Protein AF-A0A848MV36-F1 (afdb_monomer_lite)

Sequence (312 aa):
MKRLLITIFGILILTLLVGILYNYLMNQVYKKDQTNFEMQIEKIIKKEFFNHDMAQIGKSKSGDNKYNKYNMYYSTSEKEHIIKQLEAQTKEASKQMKDSRSMVLSYVNEQKVNDKIIKRQLVTKKYVWDEKTKCLNYFGEVKAIAEILLSKNRNNSRLKDIVNDEGDFLAIKRIIQEQVLDRHASLKSILDDEKINQVLMDDFLTNSSKITIFPHSVEIMFDKEIVGMKKINVSFEKIFPFINPEIAYDRDVSKKEIDKKRKYVALTFDDGPNDTSTIKLLEKLKAEKVKATFFVLGQMVDKNPEVAEQII

Secondary structure (DSSP, 8-state):
-HHHHHHHHHHHHHHHHHHHHHHHHHHHHHHHHHHHHHHHHHHHHHHHTTTS-GGGEEEE-----SSEEEEEEEETT--HHHHHHHHHHHHHHHHHTTTSSEEEEEEEEEEE-SSSEEEEEEEEEEEEEETTTTEEEEEEEEEEEEEEEEGGGTTS-BGGGT-SSHHHHHHHHHHHHHHHHHHHHHTSSPPPHHHHHHHHHS----TT-BEEE-SSEEEEEEEEEETTEEEEEEEHHHHGGGS-HHHHTT---------TTS-----EEES---TTHHHHHHHHHHHTT---EEE--HHHHHH-HHHHHTT-

Organism: Enterococcus mundtii (NCBI:txid53346)

Radius of gyration: 32.87 Å; chains: 1; bounding box: 100×50×88 Å

pLDDT: mean 85.02, std 11.88, range [44.62, 97.56]

Foldseek 3Di:
DVVVVVVVVVVVVVVVVVVVVVVVVVVVVVVVLVVLLVVQVVVVVCVVCVPPDPVQWDWDFDDDDPQEGEIETEGPPDDPVVVVVLVVVQVVLRVVCVVFNWYKYWYWDWDDPDQFKIFTKIKIWIWGQDPVVSHTHTDDMDIDGFFIATNVQRPFDFLLSWFDDVVLVVQVLVVVLVVVVVVVVVVDDPDDVVLNCQSVPDPQDDRRWGWTGGLFWIKTATPDDGPNDRIDTGGCVSSVVRTDVVSVVPHPPPPVDDPPVDDDDAAEEEADDDPPPLVVVLVVCVVVVHQHHYHYDPVRCVVCVVSVVSND

InterPro domains:
  IPR002509 NodB homology domain [PF01522] (259-311)
  IPR002509 NodB homology domain [PS51677] (263-312)
  IPR011330 Glycoside hydrolase/deacetylase, beta/alpha-barrel [SSF88713] (236-311)
  IPR050248 Polysaccharide deacetylase, ArnD subfamily [PTHR10587] (191-311)

Structure (mmCIF, N/CA/C/O backbone):
data_AF-A0A848MV36-F1
#
_entry.id   AF-A0A848MV36-F1
#
loop_
_atom_site.group_PDB
_atom_site.id
_atom_site.type_symbol
_atom_site.label_atom_id
_atom_site.label_alt_id
_atom_site.label_comp_id
_atom_site.label_asym_id
_atom_site.label_entity_id
_atom_site.label_seq_id
_atom_site.pdbx_PDB_ins_code
_atom_site.Cartn_x
_atom_site.Cartn_y
_atom_site.Cartn_z
_atom_site.occupancy
_atom_site.B_iso_or_equiv
_atom_site.auth_seq_id
_atom_site.auth_comp_id
_atom_site.auth_asym_id
_atom_site.auth_atom_id
_atom_site.pdbx_PDB_model_num
ATOM 1 N N . MET A 1 1 ? 56.468 -32.012 -52.501 1.00 65.12 1 MET A N 1
ATOM 2 C CA . MET A 1 1 ? 56.258 -31.788 -51.049 1.00 65.12 1 MET A CA 1
ATOM 3 C C . MET A 1 1 ? 56.400 -30.321 -50.626 1.00 65.12 1 MET A C 1
ATOM 5 O O . MET A 1 1 ? 55.420 -29.780 -50.141 1.00 65.12 1 MET A O 1
ATOM 9 N N . LYS A 1 2 ? 57.529 -29.627 -50.867 1.00 67.38 2 LYS A N 1
ATOM 10 C CA . LYS A 1 2 ? 57.721 -28.218 -50.435 1.00 67.38 2 LYS A CA 1
ATOM 11 C C . LYS A 1 2 ? 56.668 -27.216 -50.948 1.00 67.38 2 LYS A C 1
ATOM 13 O O . LYS A 1 2 ? 56.183 -26.409 -50.170 1.00 67.38 2 LYS A O 1
ATOM 18 N N . ARG A 1 3 ? 56.273 -27.288 -52.228 1.00 69.19 3 ARG A N 1
ATOM 19 C CA . ARG A 1 3 ? 55.250 -26.387 -52.803 1.00 69.19 3 ARG A CA 1
ATOM 20 C C . ARG A 1 3 ? 53.870 -26.567 -52.159 1.00 69.19 3 ARG A C 1
ATOM 22 O O . ARG A 1 3 ? 53.249 -25.580 -51.805 1.00 69.19 3 ARG A O 1
ATOM 29 N N . LEU A 1 4 ? 53.453 -27.815 -51.929 1.00 72.12 4 LEU A N 1
ATOM 30 C CA . LEU A 1 4 ? 52.191 -28.136 -51.254 1.00 72.12 4 LEU A CA 1
ATOM 31 C C . LEU A 1 4 ? 52.168 -27.603 -49.811 1.00 72.12 4 LEU A C 1
ATOM 33 O O . LEU A 1 4 ? 51.171 -27.034 -49.384 1.00 72.12 4 LEU A O 1
ATOM 37 N N . LEU A 1 5 ? 53.288 -27.724 -49.088 1.00 68.31 5 LEU A N 1
ATOM 38 C CA . LEU A 1 5 ? 53.424 -27.216 -47.721 1.00 68.31 5 LEU A CA 1
ATOM 39 C C . LEU A 1 5 ? 53.306 -25.682 -47.661 1.00 68.31 5 LEU A C 1
ATOM 41 O O . LEU A 1 5 ? 52.629 -25.155 -46.786 1.00 68.31 5 LEU A O 1
ATOM 45 N N . ILE A 1 6 ? 53.915 -24.972 -48.618 1.00 78.19 6 ILE A N 1
ATOM 46 C CA . ILE A 1 6 ? 53.828 -23.506 -48.731 1.00 78.19 6 ILE A CA 1
ATOM 47 C C . ILE A 1 6 ? 52.392 -23.070 -49.048 1.00 78.19 6 ILE A C 1
ATOM 49 O O . ILE A 1 6 ? 51.904 -22.111 -48.456 1.00 78.19 6 ILE A O 1
ATOM 53 N N . THR A 1 7 ? 51.689 -23.784 -49.932 1.00 78.81 7 THR A N 1
ATOM 54 C CA . THR A 1 7 ? 50.284 -23.491 -50.252 1.00 78.81 7 THR A CA 1
ATOM 55 C C . THR A 1 7 ? 49.370 -23.712 -49.047 1.00 78.81 7 THR A C 1
ATOM 57 O O . THR A 1 7 ? 48.546 -22.853 -48.746 1.00 78.81 7 THR A O 1
ATOM 60 N N . ILE A 1 8 ? 49.548 -24.816 -48.313 1.00 76.50 8 ILE A N 1
ATOM 61 C CA . ILE A 1 8 ? 48.782 -25.101 -47.088 1.00 76.50 8 ILE A CA 1
ATOM 62 C C . ILE A 1 8 ? 49.054 -24.033 -46.024 1.00 76.50 8 ILE A C 1
ATOM 64 O O . ILE A 1 8 ? 48.116 -23.525 -45.415 1.00 76.50 8 ILE A O 1
ATOM 68 N N . PHE A 1 9 ? 50.316 -23.643 -45.835 1.00 77.12 9 PHE A N 1
ATOM 69 C CA . PHE A 1 9 ? 50.696 -22.605 -44.876 1.00 77.12 9 PHE A CA 1
ATOM 70 C C . PHE A 1 9 ? 50.135 -21.226 -45.259 1.00 77.12 9 PHE A C 1
ATOM 72 O O . PHE A 1 9 ? 49.642 -20.499 -44.399 1.00 77.12 9 PHE A O 1
ATOM 79 N N . GLY A 1 10 ? 50.122 -20.895 -46.554 1.00 76.31 10 GLY A N 1
ATOM 80 C CA . GLY A 1 10 ? 49.494 -19.680 -47.078 1.00 76.31 10 GLY A CA 1
ATOM 81 C C . GLY A 1 10 ? 47.980 -19.641 -46.850 1.00 76.31 10 GLY A C 1
ATOM 82 O O . GLY A 1 10 ? 47.455 -18.611 -46.430 1.00 76.31 10 GLY A O 1
ATOM 83 N N . ILE A 1 11 ? 47.282 -20.766 -47.045 1.00 80.94 11 ILE A N 1
ATOM 84 C CA . ILE A 1 11 ? 45.848 -20.888 -46.728 1.00 80.94 11 ILE A CA 1
ATOM 85 C C . ILE A 1 11 ? 45.615 -20.715 -45.221 1.00 80.94 11 ILE A C 1
ATOM 87 O O . ILE A 1 11 ? 44.714 -19.980 -44.823 1.00 80.94 11 ILE A O 1
ATOM 91 N N . LEU A 1 12 ? 46.450 -21.324 -44.377 1.00 73.25 12 LEU A N 1
ATOM 92 C CA . LEU A 1 12 ? 46.357 -21.212 -42.917 1.00 73.25 12 LEU A CA 1
ATOM 93 C C . LEU A 1 12 ? 46.502 -19.759 -42.443 1.00 73.25 12 LEU A C 1
ATOM 95 O O . LEU A 1 12 ? 45.663 -19.271 -41.686 1.00 73.25 12 LEU A O 1
ATOM 99 N N . ILE A 1 13 ? 47.497 -19.033 -42.957 1.00 81.38 13 ILE A N 1
ATOM 100 C CA . ILE A 1 13 ? 47.680 -17.603 -42.669 1.00 81.38 13 ILE A CA 1
ATOM 101 C C . ILE A 1 13 ? 46.475 -16.788 -43.147 1.00 81.38 13 ILE A C 1
ATOM 103 O O . ILE A 1 13 ? 45.994 -15.926 -42.414 1.00 81.38 13 ILE A O 1
ATOM 107 N N . LEU A 1 14 ? 45.947 -17.071 -44.341 1.00 82.50 14 LEU A N 1
ATOM 108 C CA . LEU A 1 14 ? 44.784 -16.361 -44.870 1.00 82.50 14 LEU A CA 1
ATOM 109 C C . LEU A 1 14 ? 43.543 -16.576 -43.994 1.00 82.50 14 LEU A C 1
ATOM 111 O O . LEU A 1 14 ? 42.857 -15.612 -43.665 1.00 82.50 14 LEU A O 1
ATOM 115 N N . THR A 1 15 ? 43.278 -17.809 -43.554 1.00 80.00 15 THR A N 1
ATOM 116 C CA . THR A 1 15 ? 42.155 -18.101 -42.644 1.00 80.00 15 THR A CA 1
ATOM 117 C C . THR A 1 15 ? 42.308 -17.404 -41.293 1.00 80.00 15 THR A C 1
ATOM 119 O O . THR A 1 15 ? 41.332 -16.866 -40.768 1.00 80.00 15 THR A O 1
ATOM 122 N N . LEU A 1 16 ? 43.533 -17.327 -40.763 1.00 79.12 16 LEU A N 1
ATOM 123 C CA . LEU A 1 16 ? 43.833 -16.603 -39.530 1.00 79.12 16 LEU A CA 1
ATOM 124 C C . LEU A 1 16 ? 43.586 -15.096 -39.693 1.00 79.12 16 LEU A C 1
ATOM 126 O O . LEU A 1 16 ? 42.933 -14.484 -38.850 1.00 79.12 16 LEU A O 1
ATOM 130 N N . LEU A 1 17 ? 44.054 -14.501 -40.794 1.00 81.62 17 LEU A N 1
ATOM 131 C CA . LEU A 1 17 ? 43.855 -13.081 -41.098 1.00 81.62 17 LEU A CA 1
ATOM 132 C C . LEU A 1 17 ? 42.375 -12.737 -41.297 1.00 81.62 17 LEU A C 1
ATOM 134 O O . LEU A 1 17 ? 41.915 -11.720 -40.780 1.00 81.62 17 LEU A O 1
ATOM 138 N N . VAL A 1 18 ? 41.613 -13.599 -41.977 1.00 84.38 18 VAL A N 1
ATOM 139 C CA . VAL A 1 18 ? 40.156 -13.454 -42.119 1.00 84.38 18 VAL A CA 1
ATOM 140 C C . VAL A 1 18 ? 39.467 -13.549 -40.758 1.00 84.38 18 VAL A C 1
ATOM 142 O O . VAL A 1 18 ? 38.593 -12.736 -40.472 1.00 84.38 18 VAL A O 1
ATOM 145 N N . GLY A 1 19 ? 39.883 -14.473 -39.887 1.00 75.38 19 GLY A N 1
ATOM 146 C CA . GLY A 1 19 ? 39.357 -14.588 -38.524 1.00 75.38 19 GLY A CA 1
ATOM 147 C C . GLY A 1 19 ? 39.636 -13.350 -37.664 1.00 75.38 19 GLY A C 1
ATOM 148 O O . GLY A 1 19 ? 38.742 -12.862 -36.972 1.00 75.38 19 GLY A O 1
ATOM 149 N N . ILE A 1 20 ? 40.848 -12.793 -37.746 1.00 81.38 20 ILE A N 1
ATOM 150 C CA . ILE A 1 20 ? 41.230 -11.555 -37.049 1.00 81.38 20 ILE A CA 1
ATOM 151 C C . ILE A 1 20 ? 40.424 -10.365 -37.582 1.00 81.38 20 ILE A C 1
ATOM 153 O O . ILE A 1 20 ? 39.881 -9.593 -36.790 1.00 81.38 20 ILE A O 1
ATOM 157 N N . LEU A 1 21 ? 40.306 -10.230 -38.906 1.00 80.00 21 LEU A N 1
ATOM 158 C CA . LEU A 1 21 ? 39.537 -9.160 -39.543 1.00 80.00 21 LEU A CA 1
ATOM 159 C C . LEU A 1 21 ? 38.046 -9.263 -39.203 1.00 80.00 21 LEU A C 1
ATOM 161 O O . LEU A 1 21 ? 37.430 -8.261 -38.847 1.00 80.00 21 LEU A O 1
ATOM 165 N N . TYR A 1 22 ? 37.479 -10.470 -39.242 1.00 79.25 22 TYR A N 1
A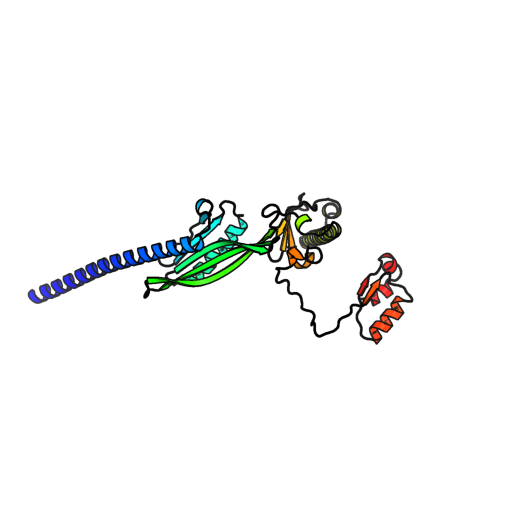TOM 166 C CA . TYR A 1 22 ? 36.109 -10.740 -38.813 1.00 79.25 22 TYR A CA 1
ATOM 167 C C . TYR A 1 22 ? 35.899 -10.328 -37.354 1.00 79.25 22 TYR A C 1
ATOM 169 O O . TYR A 1 22 ? 34.971 -9.582 -37.056 1.00 79.25 22 TYR A O 1
ATOM 177 N N . ASN A 1 23 ? 36.795 -10.730 -36.448 1.00 69.25 23 ASN A N 1
ATOM 178 C CA . ASN A 1 23 ? 36.710 -10.363 -35.035 1.00 69.25 23 ASN A CA 1
ATOM 179 C C . ASN A 1 23 ? 36.811 -8.838 -34.827 1.00 69.25 23 ASN A C 1
ATOM 181 O O . ASN A 1 23 ? 36.048 -8.259 -34.055 1.00 69.25 23 ASN A O 1
ATOM 185 N N . TYR A 1 24 ? 37.699 -8.159 -35.559 1.00 81.62 24 TYR A N 1
ATOM 186 C CA . TYR A 1 24 ? 37.832 -6.701 -35.524 1.00 81.62 24 TYR A CA 1
ATOM 187 C C . TYR A 1 24 ? 36.560 -5.983 -36.004 1.00 81.62 24 TYR A C 1
ATOM 189 O O . TYR A 1 24 ? 36.059 -5.089 -35.316 1.00 81.62 24 TYR A O 1
ATOM 197 N N . LEU A 1 25 ? 36.008 -6.392 -37.151 1.00 74.75 25 LEU A N 1
ATOM 198 C CA . LEU A 1 25 ? 34.776 -5.826 -37.710 1.00 74.75 25 LEU A CA 1
ATOM 199 C C . LEU A 1 25 ? 33.573 -6.084 -36.796 1.00 74.75 25 LEU A C 1
ATOM 201 O O . LEU A 1 25 ? 32.804 -5.164 -36.518 1.00 74.75 25 LEU A O 1
ATOM 205 N N . MET A 1 26 ? 33.445 -7.298 -36.257 1.00 70.50 26 MET A N 1
ATOM 206 C CA . MET A 1 26 ? 32.391 -7.639 -35.300 1.00 70.50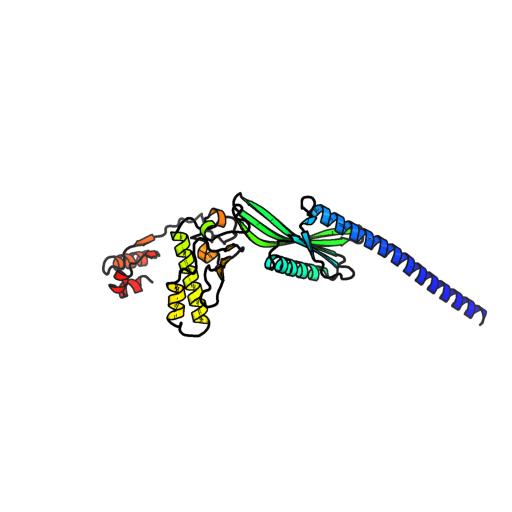 26 MET A CA 1
ATOM 207 C C . MET A 1 26 ? 32.500 -6.822 -34.013 1.00 70.50 26 MET A C 1
ATOM 209 O O . MET A 1 26 ? 31.482 -6.381 -33.486 1.00 70.50 26 MET A O 1
ATOM 213 N N . ASN A 1 27 ? 33.714 -6.546 -33.531 1.00 72.12 27 ASN A N 1
ATOM 214 C CA . ASN A 1 27 ? 33.924 -5.683 -32.371 1.00 72.12 27 ASN A CA 1
ATOM 215 C C . ASN A 1 27 ? 33.508 -4.224 -32.649 1.00 72.12 27 ASN A C 1
ATOM 217 O O . ASN A 1 27 ? 32.921 -3.575 -31.787 1.00 72.12 27 ASN A O 1
ATOM 221 N N . GLN A 1 28 ? 33.755 -3.704 -33.856 1.00 73.25 28 GLN A N 1
ATOM 222 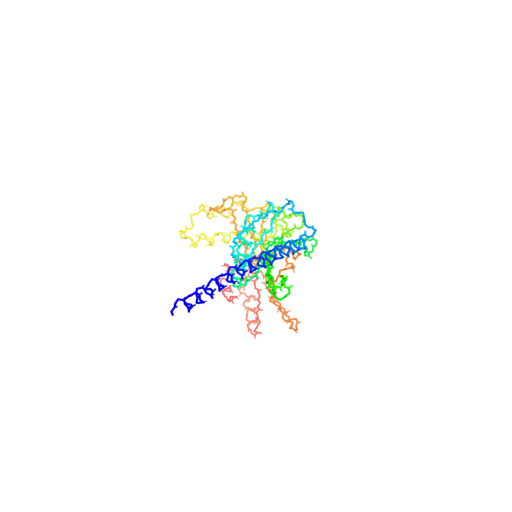C CA . GLN A 1 28 ? 33.295 -2.369 -34.271 1.00 73.25 28 GLN A CA 1
ATOM 223 C C . GLN A 1 28 ? 31.762 -2.284 -34.343 1.00 73.25 28 GLN A C 1
ATOM 225 O O . GLN A 1 28 ? 31.165 -1.356 -33.791 1.00 73.25 28 GLN A O 1
ATOM 230 N N . VAL A 1 29 ? 31.112 -3.271 -34.970 1.00 71.88 29 VAL A N 1
ATOM 231 C CA . VAL A 1 29 ? 29.642 -3.356 -35.043 1.00 71.88 29 VAL A CA 1
ATOM 232 C C . VAL A 1 29 ? 29.044 -3.473 -33.642 1.00 71.88 29 VAL A C 1
ATOM 234 O O . VAL A 1 29 ? 28.138 -2.718 -33.299 1.00 71.88 29 VAL A O 1
ATOM 237 N N . TYR A 1 30 ? 29.611 -4.339 -32.799 1.00 70.19 30 TYR A N 1
ATOM 238 C CA . TYR A 1 30 ? 29.181 -4.506 -31.414 1.00 70.19 30 TYR A CA 1
ATOM 239 C C . TYR A 1 30 ? 29.296 -3.202 -30.616 1.00 70.19 30 TYR A C 1
ATOM 241 O O . TYR A 1 30 ? 28.363 -2.835 -29.906 1.00 70.19 30 TYR A O 1
ATOM 249 N N . LYS A 1 31 ? 30.402 -2.459 -30.759 1.00 74.88 31 LYS A N 1
ATOM 250 C CA . LYS A 1 31 ? 30.572 -1.146 -30.115 1.00 74.88 31 LYS A CA 1
ATOM 251 C C . LYS A 1 31 ? 29.511 -0.146 -30.570 1.00 74.88 31 LYS A C 1
ATOM 253 O O . LYS A 1 31 ? 28.924 0.523 -29.727 1.00 74.88 31 LYS A O 1
ATOM 258 N N . LYS A 1 32 ? 29.227 -0.064 -31.873 1.00 78.00 32 LYS A N 1
ATOM 259 C CA . LYS A 1 32 ? 28.192 0.829 -32.419 1.00 78.00 32 LYS A CA 1
ATOM 260 C C . LYS A 1 32 ? 26.795 0.469 -31.902 1.00 78.00 32 LYS A C 1
ATOM 262 O O . LYS A 1 32 ? 26.054 1.354 -31.475 1.00 78.00 32 LYS A O 1
ATOM 267 N N . ASP A 1 33 ? 26.461 -0.818 -31.889 1.00 78.44 33 ASP A N 1
ATOM 268 C CA . ASP A 1 33 ? 25.192 -1.324 -31.361 1.00 78.44 33 ASP A CA 1
ATOM 269 C C . ASP A 1 33 ? 25.080 -1.126 -29.848 1.00 78.44 33 ASP A C 1
ATOM 271 O O . ASP A 1 33 ? 23.985 -0.902 -29.333 1.00 78.44 33 ASP A O 1
ATOM 275 N N . GLN A 1 34 ? 26.192 -1.192 -29.113 1.00 79.31 34 GLN A N 1
ATOM 276 C CA . GLN A 1 34 ? 26.223 -0.852 -27.695 1.00 79.31 34 GLN A CA 1
ATOM 277 C C . GLN A 1 34 ? 25.964 0.637 -27.476 1.00 79.31 34 GLN A C 1
ATOM 279 O O . GLN A 1 34 ? 25.110 0.975 -26.664 1.00 79.31 34 GLN A O 1
ATOM 284 N N . THR A 1 35 ? 26.612 1.520 -28.235 1.00 83.81 35 THR A N 1
ATOM 285 C CA . THR A 1 35 ? 26.372 2.968 -28.151 1.00 83.81 35 THR A CA 1
ATOM 286 C C . THR A 1 35 ? 24.918 3.329 -28.465 1.00 83.81 35 THR A C 1
ATOM 288 O O . THR A 1 35 ? 24.324 4.130 -27.749 1.00 83.81 35 THR A O 1
ATOM 291 N N . ASN A 1 36 ? 24.311 2.723 -29.493 1.00 87.50 36 ASN A N 1
ATOM 292 C CA . ASN A 1 36 ? 22.893 2.943 -29.804 1.00 87.50 36 ASN A CA 1
ATOM 293 C C . ASN A 1 36 ? 21.979 2.445 -28.669 1.00 87.50 36 ASN A C 1
ATOM 295 O O . ASN A 1 36 ? 21.041 3.135 -28.277 1.00 87.50 36 ASN A O 1
ATOM 299 N N . PHE A 1 37 ? 22.282 1.282 -28.089 1.00 85.06 37 PHE A N 1
ATOM 300 C CA . PHE A 1 37 ? 21.559 0.776 -26.924 1.00 85.06 37 PHE A CA 1
ATOM 301 C C . PHE A 1 37 ? 21.615 1.749 -25.735 1.00 85.06 37 PHE A C 1
ATOM 303 O O . PHE A 1 37 ? 20.562 2.083 -25.192 1.00 85.06 37 PHE A O 1
ATOM 310 N N . GLU A 1 38 ? 22.792 2.283 -25.378 1.00 83.56 38 GLU A N 1
ATOM 311 C CA . GLU A 1 38 ? 22.900 3.310 -24.323 1.00 83.56 38 GLU A CA 1
ATOM 312 C C . GLU A 1 38 ? 22.108 4.579 -24.667 1.00 83.56 38 GLU A C 1
ATOM 314 O O . GLU A 1 38 ? 21.387 5.115 -23.826 1.00 83.56 38 GLU A O 1
ATOM 319 N N . MET A 1 39 ? 22.189 5.045 -25.917 1.00 86.81 39 MET A N 1
ATOM 320 C CA . MET A 1 39 ? 21.475 6.240 -26.372 1.00 86.81 39 MET A CA 1
ATOM 321 C C . MET A 1 39 ? 19.955 6.083 -26.232 1.00 86.81 39 MET A C 1
ATOM 323 O O . MET A 1 39 ? 19.251 7.029 -25.870 1.00 86.81 39 MET A O 1
ATOM 327 N N . GLN A 1 40 ? 19.426 4.885 -26.481 1.00 89.94 40 GLN A N 1
ATOM 328 C CA . GLN A 1 40 ? 18.002 4.612 -26.299 1.00 89.94 40 GLN A CA 1
ATOM 329 C C . GLN A 1 40 ? 17.590 4.499 -24.842 1.00 89.94 40 GLN A C 1
ATOM 331 O O . GLN A 1 40 ? 16.516 4.990 -24.496 1.00 89.94 40 GLN A O 1
ATOM 336 N N . ILE A 1 41 ? 18.447 3.938 -23.986 1.00 86.50 41 ILE A N 1
ATOM 337 C CA . ILE A 1 41 ? 18.251 3.978 -22.533 1.00 86.50 41 ILE A CA 1
ATOM 338 C C . ILE A 1 41 ? 18.097 5.433 -22.076 1.00 86.50 41 ILE A C 1
ATOM 340 O O . ILE A 1 41 ? 17.114 5.770 -21.415 1.00 86.50 41 ILE A O 1
ATOM 344 N N . GLU A 1 42 ? 19.016 6.315 -22.477 1.00 84.38 42 GLU A N 1
ATOM 345 C CA . GLU A 1 42 ? 18.948 7.739 -22.133 1.00 84.38 42 GLU A CA 1
ATOM 346 C C . GLU A 1 42 ? 17.689 8.417 -22.675 1.00 84.38 42 GLU A C 1
ATOM 348 O O . GLU A 1 42 ? 17.050 9.186 -21.957 1.00 84.38 42 GLU A O 1
ATOM 353 N N . LYS A 1 43 ? 17.306 8.129 -23.924 1.00 88.56 43 LYS A N 1
ATOM 354 C CA . LYS A 1 43 ? 16.085 8.672 -24.536 1.00 88.56 43 LYS A CA 1
ATOM 355 C C . LYS A 1 43 ? 14.833 8.253 -23.765 1.00 88.56 43 LYS A C 1
ATOM 357 O O . LYS A 1 43 ? 13.960 9.087 -23.538 1.00 88.56 43 LYS A O 1
ATOM 362 N N . ILE A 1 44 ? 14.746 6.986 -23.357 1.00 90.06 44 ILE A N 1
ATOM 363 C CA . ILE A 1 44 ? 13.627 6.462 -22.564 1.00 90.06 44 ILE A CA 1
ATOM 364 C C . ILE A 1 44 ? 13.595 7.137 -21.193 1.00 90.06 44 ILE A C 1
ATOM 366 O O . ILE A 1 44 ? 12.548 7.646 -20.808 1.00 90.06 44 ILE A O 1
ATOM 370 N N . ILE A 1 45 ? 14.730 7.221 -20.492 1.00 85.56 45 ILE A N 1
ATOM 371 C CA . ILE A 1 45 ? 14.821 7.911 -19.193 1.00 85.56 45 ILE A CA 1
ATOM 372 C C . ILE A 1 45 ? 14.354 9.363 -19.340 1.00 85.56 45 ILE A C 1
ATOM 374 O O . ILE A 1 45 ? 13.429 9.777 -18.653 1.00 85.56 45 ILE A O 1
ATOM 378 N N . LYS A 1 46 ? 14.910 10.128 -20.286 1.00 84.06 46 LYS A N 1
ATOM 379 C CA . LYS A 1 46 ? 14.515 11.530 -20.506 1.00 84.06 46 LYS A CA 1
ATOM 380 C C . LYS A 1 46 ? 13.028 11.683 -20.815 1.00 84.06 46 LYS A C 1
ATOM 382 O O . LYS A 1 46 ? 12.423 12.644 -20.362 1.00 84.06 46 LYS A O 1
ATOM 387 N N . LYS A 1 47 ? 12.436 10.754 -21.571 1.00 87.69 47 LYS A N 1
ATOM 388 C CA . LYS A 1 47 ? 10.998 10.764 -21.870 1.00 87.69 47 LYS A CA 1
ATOM 389 C C . LYS A 1 47 ? 10.156 10.530 -20.614 1.00 87.69 47 LYS A C 1
ATOM 391 O O . LYS A 1 47 ? 9.185 11.246 -20.402 1.00 87.69 47 LYS A O 1
ATOM 396 N N . GLU A 1 48 ? 10.510 9.538 -19.804 1.00 85.88 48 GLU A N 1
ATOM 397 C CA . GLU A 1 48 ? 9.758 9.179 -18.592 1.00 85.88 48 GLU A CA 1
ATOM 398 C C . GLU A 1 48 ? 9.889 10.245 -17.494 1.00 85.88 48 GLU A C 1
ATOM 400 O O . GLU A 1 48 ? 8.927 10.530 -16.784 1.00 85.88 48 GLU A O 1
ATOM 405 N N . PHE A 1 49 ? 11.046 10.904 -17.408 1.00 78.38 49 PHE A N 1
ATOM 406 C CA . PHE A 1 49 ? 11.322 11.958 -16.429 1.00 78.38 49 PHE A CA 1
ATOM 407 C C . PHE A 1 49 ? 11.257 13.375 -17.010 1.00 78.38 49 PHE A C 1
ATOM 409 O O . PHE A 1 49 ? 11.743 14.298 -16.371 1.00 78.38 49 PHE A O 1
ATOM 416 N N . PHE A 1 50 ? 10.648 13.584 -18.184 1.00 70.06 50 PHE A N 1
ATOM 417 C CA . PHE A 1 50 ? 10.676 14.876 -18.897 1.00 70.06 50 PHE A CA 1
ATOM 418 C C . PHE A 1 50 ? 10.241 16.072 -18.028 1.00 70.06 50 PHE A C 1
ATOM 420 O O . PHE A 1 50 ? 10.796 17.158 -18.155 1.00 70.06 50 PHE A O 1
ATOM 427 N N . ASN A 1 51 ? 9.292 15.848 -17.113 1.00 63.81 51 ASN A N 1
ATOM 428 C CA . ASN A 1 51 ? 8.758 16.863 -16.199 1.00 63.81 51 ASN A CA 1
ATOM 429 C C . ASN A 1 51 ? 9.288 16.756 -14.753 1.00 63.81 51 ASN A C 1
ATOM 431 O O . ASN A 1 51 ? 8.775 17.443 -13.874 1.00 63.81 51 ASN A O 1
ATOM 435 N N . HIS A 1 52 ? 10.249 15.871 -14.477 1.00 66.56 52 HIS A N 1
ATOM 436 C CA . HIS A 1 52 ? 10.757 15.623 -13.125 1.00 66.56 52 HIS A CA 1
ATOM 437 C C . HIS A 1 52 ? 12.108 16.314 -12.911 1.00 66.56 52 HIS A C 1
ATOM 439 O O . HIS A 1 52 ? 12.966 16.320 -13.795 1.00 66.56 52 HIS A O 1
ATOM 445 N N . ASP A 1 53 ? 12.319 16.865 -11.715 1.00 56.75 53 ASP A N 1
ATOM 446 C CA . ASP A 1 53 ? 13.604 17.444 -11.325 1.00 56.75 53 ASP A CA 1
ATOM 447 C C . ASP A 1 53 ? 14.635 16.331 -11.082 1.00 56.75 53 ASP A C 1
ATOM 449 O O . ASP A 1 53 ? 14.682 15.705 -10.021 1.00 56.75 53 ASP A O 1
ATOM 453 N N . MET A 1 54 ? 15.468 16.081 -12.093 1.00 54.84 54 MET A N 1
ATOM 454 C CA . MET A 1 54 ? 16.503 15.044 -12.078 1.00 54.84 54 MET A CA 1
ATOM 455 C C . MET A 1 54 ? 17.553 15.246 -10.973 1.00 54.84 54 MET A C 1
ATOM 457 O O . MET A 1 54 ? 18.235 14.282 -10.626 1.00 54.84 54 MET A O 1
ATOM 461 N N . ALA A 1 55 ? 17.691 16.455 -10.408 1.00 48.69 55 ALA A N 1
ATOM 462 C CA . ALA A 1 55 ? 18.642 16.745 -9.332 1.00 48.69 55 ALA A CA 1
ATOM 463 C C . ALA A 1 55 ? 18.197 16.191 -7.966 1.00 48.69 55 ALA A C 1
ATOM 465 O O . ALA A 1 55 ? 19.030 15.988 -7.084 1.00 48.69 55 ALA A O 1
ATOM 466 N N . GLN A 1 56 ? 16.903 15.900 -7.796 1.00 52.09 56 GLN A N 1
ATOM 467 C CA . GLN A 1 56 ? 16.337 15.331 -6.566 1.00 52.09 56 GLN A CA 1
ATOM 468 C C . GLN A 1 56 ? 16.215 13.806 -6.610 1.00 52.09 56 GLN A C 1
ATOM 470 O O . GLN A 1 56 ? 15.714 13.194 -5.664 1.00 52.09 56 GLN A O 1
ATOM 475 N N . ILE A 1 57 ? 16.675 13.179 -7.696 1.00 60.59 57 ILE A N 1
ATOM 476 C CA . ILE A 1 57 ? 16.539 11.745 -7.892 1.00 60.59 57 ILE A CA 1
ATOM 477 C C . ILE A 1 57 ? 17.820 11.020 -7.474 1.00 60.59 57 ILE A C 1
ATOM 479 O O . ILE A 1 57 ? 18.868 11.140 -8.108 1.00 60.59 57 ILE A O 1
ATOM 483 N N . GLY A 1 58 ? 17.720 10.197 -6.432 1.00 57.59 58 GLY A N 1
ATOM 484 C CA . GLY A 1 58 ? 18.702 9.165 -6.144 1.00 57.59 58 GLY A CA 1
ATOM 485 C C . GLY A 1 58 ? 18.690 8.125 -7.263 1.00 57.59 58 GLY A C 1
ATOM 486 O O . GLY A 1 58 ? 17.668 7.486 -7.517 1.00 57.59 58 GLY A O 1
ATOM 487 N N . LYS A 1 59 ? 19.825 7.955 -7.947 1.00 62.81 59 LYS A N 1
ATOM 488 C CA . LYS A 1 59 ? 20.028 6.851 -8.888 1.00 62.81 59 LYS A CA 1
ATOM 489 C C . LYS A 1 59 ? 20.744 5.719 -8.164 1.00 62.81 59 LYS A C 1
ATOM 491 O O . LYS A 1 59 ? 21.937 5.837 -7.892 1.00 62.81 59 LYS A O 1
ATOM 496 N N . SER A 1 60 ? 20.058 4.605 -7.918 1.00 58.62 60 SER A N 1
ATOM 497 C CA . SER A 1 60 ? 20.747 3.353 -7.600 1.00 58.62 60 SER A CA 1
ATOM 498 C C . SER A 1 60 ? 20.918 2.538 -8.882 1.00 58.62 60 SER A C 1
ATOM 500 O O . SER A 1 60 ? 20.012 2.417 -9.715 1.00 58.62 60 SER A O 1
ATOM 502 N N . LYS A 1 61 ? 22.131 2.027 -9.089 1.00 54.88 61 LYS A N 1
ATOM 503 C CA . LYS A 1 61 ? 22.412 1.027 -10.115 1.00 54.88 61 LYS A CA 1
ATOM 504 C C . LYS A 1 61 ? 22.608 -0.290 -9.389 1.00 54.88 61 LYS A C 1
ATOM 506 O O . LYS A 1 61 ? 23.463 -0.372 -8.512 1.00 54.88 61 LYS A O 1
ATOM 511 N N . SER A 1 62 ? 21.874 -1.325 -9.769 1.00 55.47 62 SER A N 1
ATOM 512 C CA . SER A 1 62 ? 22.354 -2.678 -9.519 1.00 55.47 62 SER A CA 1
ATOM 513 C C . SER A 1 62 ? 22.408 -3.463 -10.828 1.00 55.47 62 SER A C 1
ATOM 515 O O . SER A 1 62 ? 21.810 -3.067 -11.821 1.00 55.47 62 SER A O 1
ATOM 517 N N . GLY A 1 63 ? 23.255 -4.495 -10.835 1.00 58.12 63 GLY A N 1
ATOM 518 C CA . GLY A 1 63 ? 23.433 -5.523 -11.866 1.00 58.12 63 GLY A CA 1
ATOM 519 C C . GLY A 1 63 ? 23.521 -5.083 -13.333 1.00 58.12 63 GLY A C 1
ATOM 520 O O . GLY A 1 63 ? 22.508 -4.949 -14.009 1.00 58.12 63 GLY A O 1
ATOM 521 N N . ASP A 1 64 ? 24.744 -5.048 -13.863 1.00 56.78 64 ASP A N 1
ATOM 522 C CA . ASP A 1 64 ? 24.982 -5.250 -15.292 1.00 56.78 64 ASP A CA 1
ATOM 523 C C . ASP A 1 64 ? 25.233 -6.747 -15.513 1.00 56.78 64 ASP A C 1
ATOM 525 O O . ASP A 1 64 ? 26.222 -7.287 -15.015 1.00 56.78 64 ASP A O 1
ATOM 529 N N . ASN A 1 65 ? 24.382 -7.436 -16.269 1.00 58.75 65 ASN A N 1
ATOM 530 C CA . ASN A 1 65 ? 24.906 -8.531 -17.085 1.00 58.75 65 ASN A CA 1
ATOM 531 C C . ASN A 1 65 ? 25.152 -7.965 -18.498 1.00 58.75 65 ASN A C 1
ATOM 533 O O . ASN A 1 65 ? 24.705 -6.862 -18.810 1.00 58.75 65 ASN A O 1
ATOM 537 N N . LYS A 1 66 ? 25.907 -8.664 -19.355 1.00 61.94 66 LYS A N 1
ATOM 538 C CA . LYS A 1 66 ? 26.324 -8.133 -20.671 1.00 61.94 66 LYS A CA 1
ATOM 539 C C . LYS A 1 66 ? 25.154 -7.621 -21.541 1.00 61.94 66 LYS A C 1
ATOM 541 O O . LYS A 1 66 ? 25.384 -6.805 -22.430 1.00 61.94 66 LYS A O 1
ATOM 546 N N . TYR A 1 67 ? 23.925 -8.074 -21.289 1.00 68.81 67 TYR A N 1
ATOM 547 C CA . TYR A 1 67 ? 22.766 -7.842 -22.151 1.00 68.81 67 TYR A CA 1
ATOM 548 C C . TYR A 1 67 ? 21.593 -7.144 -21.439 1.00 68.81 67 TYR A C 1
ATOM 550 O O . TYR A 1 67 ? 20.868 -6.382 -22.072 1.00 68.81 67 TYR A O 1
ATOM 558 N N . ASN A 1 68 ? 21.431 -7.318 -20.133 1.00 78.31 68 ASN A N 1
ATOM 559 C CA . ASN A 1 68 ? 20.353 -6.752 -19.335 1.00 78.31 68 ASN A CA 1
ATOM 560 C C . ASN A 1 68 ? 20.891 -5.655 -18.411 1.00 78.31 68 ASN A C 1
ATOM 562 O O . ASN A 1 68 ? 21.775 -5.897 -17.584 1.00 78.31 68 ASN A O 1
ATOM 566 N N . LYS A 1 69 ? 20.318 -4.459 -18.541 1.00 84.06 69 LYS A N 1
ATOM 567 C CA . LYS A 1 69 ? 20.593 -3.308 -17.683 1.00 84.06 69 LYS A CA 1
ATOM 568 C C . LYS A 1 69 ? 19.355 -2.899 -16.922 1.00 84.06 69 LYS A C 1
ATOM 570 O O . LYS A 1 69 ? 18.247 -2.946 -17.453 1.00 84.06 69 LYS A O 1
ATOM 575 N N . TYR A 1 70 ? 19.540 -2.371 -15.722 1.00 83.50 70 TYR A N 1
ATOM 576 C CA . TYR A 1 70 ? 18.436 -1.732 -15.033 1.00 83.50 70 TYR A CA 1
ATOM 577 C C . TYR A 1 70 ? 18.830 -0.473 -14.284 1.00 83.50 70 TYR A C 1
ATOM 579 O O . TYR A 1 70 ? 19.981 -0.270 -13.901 1.00 83.50 70 TYR A O 1
ATOM 587 N N . ASN A 1 71 ? 17.850 0.414 -14.146 1.00 85.44 71 ASN A N 1
ATOM 588 C CA . ASN A 1 71 ? 18.001 1.700 -13.489 1.00 85.44 71 ASN A CA 1
ATOM 589 C C . ASN A 1 71 ? 16.841 1.915 -12.524 1.00 85.44 71 ASN A C 1
ATOM 591 O O . ASN A 1 71 ? 15.690 1.608 -12.848 1.00 85.44 71 ASN A O 1
ATOM 595 N N . MET A 1 72 ? 17.160 2.483 -11.368 1.00 85.50 72 MET A N 1
ATOM 596 C CA . MET A 1 72 ? 16.194 2.832 -10.341 1.00 85.50 72 MET A CA 1
ATOM 597 C C . MET A 1 72 ? 16.278 4.318 -10.019 1.00 85.50 72 MET A C 1
ATOM 599 O O . MET A 1 72 ? 17.376 4.858 -9.888 1.00 85.50 72 MET A O 1
ATOM 603 N N . TYR A 1 73 ? 15.116 4.950 -9.884 1.00 85.88 73 TYR A N 1
ATOM 604 C CA . TYR A 1 73 ? 14.969 6.386 -9.672 1.00 85.88 73 TYR A CA 1
ATOM 605 C C . TYR A 1 73 ? 13.953 6.646 -8.552 1.00 85.88 73 TYR A C 1
ATOM 607 O O . TYR A 1 73 ? 12.802 6.223 -8.629 1.00 85.88 73 TYR A O 1
ATOM 615 N N . TYR A 1 74 ? 14.367 7.335 -7.498 1.00 83.75 74 TYR A N 1
ATOM 616 C CA . TYR A 1 74 ? 13.519 7.681 -6.352 1.00 83.75 74 TYR A CA 1
ATOM 617 C C . TYR A 1 74 ? 13.973 9.008 -5.737 1.00 83.75 74 TYR A C 1
ATOM 619 O O . TYR A 1 74 ? 15.105 9.429 -5.962 1.00 83.75 74 TYR A O 1
ATOM 627 N N . SER A 1 75 ? 13.118 9.683 -4.965 1.00 81.75 75 SER A N 1
ATOM 628 C CA . SER A 1 75 ? 13.508 10.930 -4.288 1.00 81.75 75 SER A CA 1
ATOM 629 C C . SER A 1 75 ? 14.657 10.692 -3.300 1.00 81.75 75 SER A C 1
ATOM 631 O O . SER A 1 75 ? 14.673 9.684 -2.598 1.00 81.75 75 SER A O 1
ATOM 633 N N . THR A 1 76 ? 15.600 11.622 -3.151 1.00 76.62 76 THR A N 1
ATOM 634 C CA . THR A 1 76 ? 16.619 11.534 -2.081 1.00 76.62 76 THR A CA 1
ATOM 635 C C . THR A 1 76 ? 16.013 11.532 -0.674 1.00 76.62 76 THR A C 1
ATOM 637 O O . THR A 1 76 ? 16.626 11.017 0.258 1.00 76.62 76 THR A O 1
ATOM 640 N N . SER A 1 77 ? 14.799 12.063 -0.520 1.00 80.44 77 SER A N 1
ATOM 641 C CA . SER A 1 77 ? 14.013 12.036 0.719 1.00 80.44 77 SER A CA 1
ATOM 642 C C . SER A 1 77 ? 13.084 10.821 0.838 1.00 80.44 77 SER A C 1
ATOM 644 O O . SER A 1 77 ? 12.262 10.764 1.755 1.00 80.44 77 SER A O 1
ATOM 646 N N . GLU A 1 78 ? 13.174 9.860 -0.085 1.00 85.75 78 GLU A N 1
ATOM 647 C CA . GLU A 1 78 ? 12.298 8.692 -0.095 1.00 85.75 78 GLU A CA 1
ATOM 648 C C . GLU A 1 78 ? 12.515 7.811 1.143 1.00 85.75 78 GLU A C 1
ATOM 650 O O . GLU A 1 78 ? 13.635 7.610 1.618 1.00 85.75 78 GLU A O 1
ATOM 655 N N . LYS A 1 79 ? 11.423 7.249 1.671 1.00 87.19 79 LYS A N 1
ATOM 656 C CA . LYS A 1 79 ? 11.486 6.371 2.843 1.00 87.19 79 LYS A CA 1
ATOM 657 C C . LYS A 1 79 ? 12.177 5.053 2.486 1.00 87.19 79 LYS A C 1
ATOM 659 O O . LYS A 1 79 ? 11.892 4.446 1.455 1.00 87.19 79 LYS A O 1
ATOM 664 N N . GLU A 1 80 ? 12.995 4.537 3.402 1.00 89.00 80 GLU A N 1
ATOM 665 C CA . GLU A 1 80 ? 13.779 3.308 3.201 1.00 89.00 80 GLU A CA 1
ATOM 666 C C . GLU A 1 80 ? 12.929 2.101 2.762 1.00 89.00 80 GLU A C 1
ATOM 668 O O . GLU A 1 80 ? 13.327 1.331 1.890 1.00 89.00 80 GLU A O 1
ATOM 673 N N . HIS A 1 81 ? 11.730 1.939 3.330 1.00 87.75 81 HIS A N 1
ATOM 674 C CA . HIS A 1 81 ? 10.858 0.818 2.979 1.00 87.75 81 HIS A CA 1
ATOM 675 C C . HIS A 1 81 ? 10.345 0.891 1.529 1.00 87.75 81 HIS A C 1
ATOM 677 O O . HIS A 1 81 ? 10.151 -0.149 0.906 1.00 87.75 81 HIS A O 1
ATOM 683 N N . ILE A 1 82 ? 10.165 2.095 0.977 1.00 90.88 82 ILE A N 1
ATOM 684 C CA . ILE A 1 82 ? 9.731 2.318 -0.410 1.00 90.88 82 ILE A CA 1
ATOM 685 C C . ILE A 1 82 ? 10.870 1.949 -1.355 1.00 90.88 82 ILE A C 1
ATOM 687 O O . ILE A 1 82 ? 10.653 1.220 -2.321 1.00 90.88 82 ILE A O 1
ATOM 691 N N . ILE A 1 83 ? 12.093 2.377 -1.026 1.00 89.62 83 ILE A N 1
ATOM 692 C CA . ILE A 1 83 ? 13.303 2.015 -1.771 1.00 89.62 83 ILE A CA 1
ATOM 693 C C . ILE A 1 83 ? 13.453 0.488 -1.801 1.00 89.62 83 ILE A C 1
ATOM 695 O O . ILE A 1 83 ? 13.556 -0.089 -2.880 1.00 89.62 83 ILE A O 1
ATOM 699 N N . LYS A 1 84 ? 13.345 -0.188 -0.649 1.00 91.62 84 LYS A N 1
ATOM 700 C CA . LYS A 1 84 ? 13.418 -1.659 -0.553 1.00 91.62 84 LYS A CA 1
ATOM 701 C C . LYS A 1 84 ? 12.355 -2.374 -1.392 1.00 91.62 84 LYS A C 1
ATOM 703 O O . LYS A 1 84 ? 12.661 -3.367 -2.053 1.00 91.62 84 LYS A O 1
ATOM 708 N N . GLN A 1 85 ? 11.110 -1.892 -1.388 1.00 92.31 85 GLN A N 1
ATOM 709 C CA . GLN A 1 85 ? 10.047 -2.463 -2.224 1.00 92.31 85 GLN A CA 1
ATOM 710 C C . GLN A 1 85 ? 10.329 -2.254 -3.718 1.00 92.31 85 GLN A C 1
ATOM 712 O O . GLN A 1 85 ? 10.173 -3.187 -4.510 1.00 92.31 85 GLN A O 1
ATOM 717 N N . LEU A 1 86 ? 10.798 -1.062 -4.105 1.00 92.62 86 LEU A N 1
ATOM 718 C CA . LEU A 1 86 ? 11.180 -0.764 -5.484 1.00 92.62 86 LEU A CA 1
ATOM 719 C C . LEU A 1 86 ? 12.345 -1.657 -5.934 1.00 92.62 86 LEU A C 1
ATOM 721 O O . LEU A 1 86 ? 12.320 -2.179 -7.049 1.00 92.62 86 LEU A O 1
ATOM 725 N N . GLU A 1 87 ? 13.339 -1.887 -5.074 1.00 91.12 87 GLU A N 1
ATOM 726 C CA . GLU A 1 87 ? 14.481 -2.772 -5.342 1.00 91.12 87 GLU A CA 1
ATOM 727 C C . GLU A 1 87 ? 14.026 -4.214 -5.557 1.00 91.12 87 GLU A C 1
ATOM 729 O O . GLU A 1 87 ? 14.414 -4.846 -6.543 1.00 91.12 87 GLU A O 1
ATOM 734 N N . ALA A 1 88 ? 13.156 -4.725 -4.683 1.00 92.25 88 ALA A N 1
ATOM 735 C CA . ALA A 1 88 ? 12.598 -6.066 -4.805 1.00 92.25 88 ALA A CA 1
ATOM 736 C C . ALA A 1 88 ? 11.815 -6.241 -6.118 1.00 92.25 88 ALA A C 1
ATOM 738 O O . ALA A 1 88 ? 12.064 -7.199 -6.857 1.00 92.25 88 ALA A O 1
ATOM 739 N N . GLN A 1 89 ? 10.937 -5.288 -6.453 1.00 93.31 89 GLN A N 1
ATOM 740 C CA . GLN A 1 89 ? 10.166 -5.294 -7.702 1.00 93.31 89 GLN A CA 1
ATOM 741 C C . GLN A 1 89 ? 11.081 -5.237 -8.935 1.00 93.31 89 GLN A C 1
ATOM 743 O O . GLN A 1 89 ? 10.897 -5.991 -9.893 1.00 93.31 89 GLN A O 1
ATOM 748 N N . THR A 1 90 ? 12.112 -4.390 -8.896 1.00 91.69 90 THR A N 1
ATOM 749 C CA . THR A 1 90 ? 13.097 -4.252 -9.981 1.00 91.69 90 THR A CA 1
ATOM 750 C C . THR A 1 90 ? 13.890 -5.532 -10.182 1.00 91.69 90 THR A C 1
ATOM 752 O O . THR A 1 90 ? 14.074 -5.976 -11.315 1.00 91.69 90 THR A O 1
ATOM 755 N N . LYS A 1 91 ? 14.347 -6.150 -9.089 1.00 90.50 91 LYS A N 1
ATOM 756 C CA . LYS A 1 91 ? 15.099 -7.404 -9.125 1.00 90.50 91 LYS A CA 1
ATOM 757 C C . LYS A 1 91 ? 14.265 -8.518 -9.740 1.00 90.50 91 LYS A C 1
ATOM 759 O O . LYS A 1 91 ? 14.779 -9.268 -10.565 1.00 90.50 91 LYS A O 1
ATOM 764 N N . GLU A 1 92 ? 12.991 -8.614 -9.378 1.00 92.19 92 GLU A N 1
ATOM 765 C CA . GLU A 1 92 ? 12.094 -9.627 -9.929 1.00 92.19 92 GLU A CA 1
ATOM 766 C C . GLU A 1 92 ? 11.830 -9.412 -11.423 1.00 92.19 92 GLU A C 1
ATOM 768 O O . GLU A 1 92 ? 11.992 -10.337 -12.220 1.00 92.19 92 GLU A O 1
ATOM 773 N N . ALA A 1 93 ? 11.548 -8.174 -11.833 1.00 92.00 93 ALA A N 1
ATOM 774 C CA . ALA A 1 93 ? 11.429 -7.828 -13.246 1.00 92.00 93 ALA A CA 1
ATOM 775 C C . ALA A 1 93 ? 12.725 -8.123 -14.021 1.00 92.00 93 ALA A C 1
ATOM 777 O O . ALA A 1 93 ? 12.674 -8.673 -15.115 1.00 92.00 93 ALA A O 1
ATOM 778 N N . SER A 1 94 ? 13.891 -7.821 -13.446 1.00 88.88 94 SER A N 1
ATOM 779 C CA . SER A 1 94 ? 15.196 -8.070 -14.067 1.00 88.88 94 SER A CA 1
ATOM 780 C C . SER A 1 94 ? 15.485 -9.565 -14.256 1.00 88.88 94 SER A C 1
ATOM 782 O O . SER A 1 94 ? 15.981 -9.960 -15.312 1.00 88.88 94 SER A O 1
ATOM 784 N N . LYS A 1 95 ? 15.103 -10.429 -13.303 1.00 89.75 95 LYS A N 1
ATOM 785 C CA . LYS A 1 95 ? 15.220 -11.893 -13.460 1.00 89.75 95 LYS A CA 1
ATOM 786 C C . LYS A 1 95 ? 14.419 -12.422 -14.650 1.00 89.75 95 LYS A C 1
ATOM 788 O O . LYS A 1 95 ? 14.914 -13.300 -15.351 1.00 89.75 95 LYS A O 1
ATOM 793 N N . GLN A 1 96 ? 13.218 -11.889 -14.890 1.00 89.44 96 GLN A N 1
ATOM 794 C CA . GLN A 1 96 ? 12.374 -12.277 -16.032 1.00 89.44 96 GLN A CA 1
ATOM 795 C C . GLN A 1 96 ? 13.024 -11.934 -17.379 1.00 89.44 96 GLN A C 1
ATOM 797 O O . GLN A 1 96 ? 12.708 -12.553 -18.388 1.00 89.44 96 GLN A O 1
ATOM 802 N N . MET A 1 97 ? 13.945 -10.967 -17.389 1.00 87.25 97 MET A N 1
ATOM 803 C CA . MET A 1 97 ? 14.599 -10.461 -18.593 1.00 87.25 97 MET A CA 1
ATOM 804 C C . MET A 1 97 ? 16.017 -11.014 -18.810 1.00 87.25 97 MET A C 1
ATOM 806 O O . MET A 1 97 ? 16.697 -10.594 -19.742 1.00 87.25 97 MET A O 1
ATOM 810 N N . LYS A 1 98 ? 16.490 -11.941 -17.966 1.00 82.75 98 LYS A N 1
ATOM 811 C CA . LYS A 1 98 ? 17.901 -12.373 -17.910 1.00 82.75 98 LYS A CA 1
ATOM 812 C C . LYS A 1 98 ? 18.487 -12.869 -19.244 1.00 82.75 98 LYS A C 1
ATOM 814 O O . LYS A 1 98 ? 19.683 -12.688 -19.460 1.00 82.75 98 LYS A O 1
ATOM 819 N N . ASP A 1 99 ? 17.655 -13.464 -20.100 1.00 82.75 99 ASP A N 1
ATOM 820 C CA . ASP A 1 99 ? 18.055 -14.100 -21.364 1.00 82.75 99 ASP A CA 1
ATOM 821 C C . ASP A 1 99 ? 17.890 -13.168 -22.577 1.00 82.75 99 ASP A C 1
ATOM 823 O O . ASP A 1 99 ? 18.141 -13.558 -23.715 1.00 82.75 99 ASP A O 1
ATOM 827 N N . SER A 1 100 ? 17.451 -11.928 -22.354 1.00 83.94 100 SER A N 1
ATOM 828 C CA . SER A 1 100 ? 17.251 -10.923 -23.397 1.00 83.94 100 SER A CA 1
ATOM 829 C C . SER A 1 100 ? 18.245 -9.782 -23.250 1.00 83.94 100 SER A C 1
ATOM 831 O O . SER A 1 100 ? 18.673 -9.435 -22.148 1.00 83.94 100 SER A O 1
ATOM 833 N N . ARG A 1 101 ? 18.568 -9.132 -24.371 1.00 89.12 101 ARG A N 1
ATOM 834 C CA . ARG A 1 101 ? 19.145 -7.793 -24.311 1.00 89.12 101 ARG A CA 1
ATOM 835 C C . ARG A 1 101 ? 18.026 -6.818 -23.958 1.00 89.12 101 ARG A C 1
ATOM 837 O O . ARG A 1 101 ? 17.058 -6.709 -24.702 1.00 89.12 101 ARG A O 1
ATOM 844 N N . SER A 1 102 ? 18.089 -6.178 -22.797 1.00 91.12 102 SER A N 1
ATOM 845 C CA . SER A 1 102 ? 16.923 -5.516 -22.203 1.00 91.12 102 SER A CA 1
ATOM 846 C C . SER A 1 102 ? 17.280 -4.362 -21.281 1.00 91.12 102 SER A C 1
ATOM 848 O O . SER A 1 102 ? 18.399 -4.249 -20.780 1.00 91.12 102 SER A O 1
ATOM 850 N N . MET A 1 103 ? 16.277 -3.530 -21.022 1.00 91.19 103 MET A N 1
ATOM 851 C CA . MET A 1 103 ? 16.313 -2.481 -20.015 1.00 91.19 103 MET A CA 1
ATOM 852 C C . MET A 1 103 ? 15.127 -2.642 -19.063 1.00 91.19 103 MET A C 1
ATOM 854 O O . MET A 1 103 ? 13.980 -2.721 -19.502 1.00 91.19 103 MET A O 1
ATOM 858 N N . VAL A 1 104 ? 15.390 -2.617 -17.760 1.00 92.12 104 VAL A N 1
ATOM 859 C CA . VAL A 1 104 ? 14.356 -2.435 -16.734 1.00 92.12 104 VAL A CA 1
ATOM 860 C C . VAL A 1 104 ? 14.498 -1.044 -16.125 1.00 92.12 104 VAL A C 1
ATOM 862 O O . VAL A 1 104 ? 15.582 -0.632 -15.714 1.00 92.12 104 VAL A O 1
ATOM 865 N N . LEU A 1 105 ? 13.402 -0.297 -16.088 1.00 91.81 105 LEU A N 1
ATOM 866 C CA . LEU A 1 105 ? 13.347 1.046 -15.530 1.00 91.81 105 LEU A CA 1
ATOM 867 C C . LEU A 1 105 ? 12.333 1.081 -14.401 1.00 91.81 105 LEU A C 1
ATOM 869 O O . LEU A 1 105 ? 11.142 0.907 -14.649 1.00 91.81 105 LEU A O 1
ATOM 873 N N . SER A 1 106 ? 12.802 1.353 -13.192 1.00 92.62 106 SER A N 1
ATOM 874 C CA . SER A 1 106 ? 11.944 1.440 -12.019 1.00 92.62 106 SER A CA 1
ATOM 875 C C . SER A 1 106 ? 11.981 2.821 -11.399 1.00 92.62 106 SER A C 1
ATOM 877 O O . SER A 1 106 ? 13.051 3.417 -11.267 1.00 92.62 106 SER A O 1
ATOM 879 N N . TYR A 1 107 ? 10.819 3.322 -11.000 1.00 91.12 107 TYR A N 1
ATOM 880 C CA . TYR A 1 107 ? 10.700 4.622 -10.365 1.00 91.12 107 TYR A CA 1
ATOM 881 C C . TYR A 1 107 ? 9.496 4.742 -9.440 1.00 91.12 107 TYR A C 1
ATOM 883 O O . TYR A 1 107 ? 8.515 4.007 -9.570 1.00 91.12 107 TYR A O 1
ATOM 891 N N . VAL A 1 108 ? 9.584 5.684 -8.503 1.00 91.00 108 VAL A N 1
ATOM 892 C CA . VAL A 1 108 ? 8.447 6.101 -7.676 1.00 91.00 108 VAL A CA 1
ATOM 893 C C . VAL A 1 108 ? 7.669 7.180 -8.422 1.00 91.00 108 VAL A C 1
ATOM 895 O O . VAL A 1 108 ? 8.247 8.149 -8.906 1.00 91.00 108 VAL A O 1
ATOM 898 N N . ASN A 1 109 ? 6.356 7.006 -8.519 1.00 90.25 109 ASN A N 1
ATOM 899 C CA . ASN A 1 109 ? 5.432 7.967 -9.105 1.00 90.25 109 ASN A CA 1
ATOM 900 C C . ASN A 1 109 ? 4.325 8.297 -8.106 1.00 90.25 109 ASN A C 1
ATOM 902 O O . ASN A 1 109 ? 3.870 7.428 -7.367 1.00 90.25 109 ASN A O 1
ATOM 906 N N . GLU A 1 110 ? 3.834 9.528 -8.116 1.00 89.94 110 GLU A N 1
ATOM 907 C CA . GLU A 1 110 ? 2.695 9.922 -7.294 1.00 89.94 110 GLU A CA 1
ATOM 908 C C . GLU A 1 110 ? 1.525 10.328 -8.183 1.00 89.94 110 GLU A C 1
ATOM 910 O O . GLU A 1 110 ? 1.591 11.291 -8.944 1.00 89.94 110 GLU A O 1
ATOM 915 N N . GLN A 1 111 ? 0.433 9.578 -8.083 1.00 88.69 111 GLN A N 1
ATOM 916 C CA . GLN A 1 111 ? -0.781 9.802 -8.849 1.00 88.69 111 GLN A CA 1
ATOM 917 C C . GLN A 1 111 ? -1.830 10.458 -7.950 1.00 88.69 111 GLN A C 1
ATOM 919 O O . GLN A 1 111 ? -2.305 9.846 -6.991 1.00 88.69 111 GLN A O 1
ATOM 924 N N . LYS A 1 112 ? -2.224 11.698 -8.264 1.00 90.12 112 LYS A N 1
ATOM 925 C CA . LYS A 1 112 ? -3.378 12.336 -7.617 1.00 90.12 112 LYS A CA 1
ATOM 926 C C . LYS A 1 112 ? -4.646 11.575 -8.011 1.00 90.12 112 LYS A C 1
ATOM 928 O O . LYS A 1 112 ? -4.931 11.431 -9.197 1.00 90.12 112 LYS A O 1
ATOM 933 N N . VAL A 1 113 ? -5.377 11.082 -7.017 1.00 87.31 113 VAL A N 1
ATOM 934 C CA . VAL A 1 113 ? -6.652 10.374 -7.206 1.00 87.31 113 VAL A CA 1
ATOM 935 C C . VAL A 1 113 ? -7.796 11.378 -7.184 1.00 87.31 113 VAL A C 1
ATOM 937 O O . VAL A 1 113 ? -8.636 11.403 -8.076 1.00 87.31 113 VAL A O 1
ATOM 940 N N . ASN A 1 114 ? -7.804 12.221 -6.155 1.00 85.88 114 ASN A N 1
ATOM 941 C CA . ASN A 1 114 ? -8.749 13.311 -5.955 1.00 85.88 114 ASN A CA 1
ATOM 942 C C . ASN A 1 114 ? -8.060 14.420 -5.138 1.00 85.88 114 ASN A C 1
ATOM 944 O O . ASN A 1 114 ? -6.847 14.386 -4.924 1.00 85.88 114 ASN A O 1
ATOM 948 N N . ASP A 1 115 ? -8.804 15.426 -4.683 1.00 88.06 115 ASP A N 1
ATOM 949 C CA . ASP A 1 115 ? -8.224 16.542 -3.927 1.00 88.06 115 ASP A CA 1
ATOM 950 C C . ASP A 1 115 ? -7.663 16.147 -2.556 1.00 88.06 115 ASP A C 1
ATOM 952 O O . ASP A 1 115 ? -6.776 16.829 -2.042 1.00 88.06 115 ASP A O 1
ATOM 956 N N . LYS A 1 116 ? -8.091 15.015 -1.991 1.00 87.31 116 LYS A N 1
ATOM 957 C CA . LYS A 1 116 ? -7.678 14.529 -0.668 1.00 87.31 116 LYS A CA 1
ATOM 958 C C . LYS A 1 116 ? -6.651 13.396 -0.712 1.00 87.31 116 LYS A C 1
ATOM 960 O O . LYS A 1 116 ? -5.892 13.266 0.245 1.00 87.31 116 LYS A O 1
ATOM 965 N N . ILE A 1 117 ? -6.608 12.603 -1.782 1.00 89.75 117 ILE A N 1
ATOM 966 C CA . ILE A 1 117 ? -5.820 11.368 -1.871 1.00 89.75 117 ILE A CA 1
ATOM 967 C C . ILE A 1 117 ? -4.800 11.418 -3.005 1.00 89.75 117 ILE A C 1
ATOM 969 O O . ILE A 1 117 ? -5.106 11.754 -4.154 1.00 89.75 117 ILE A O 1
ATOM 973 N N . ILE A 1 118 ? -3.594 10.951 -2.690 1.00 91.06 118 ILE A N 1
ATOM 974 C CA . ILE A 1 118 ? -2.518 10.711 -3.646 1.00 91.06 118 ILE A CA 1
ATOM 975 C C . ILE A 1 118 ? -2.008 9.280 -3.454 1.00 91.06 118 ILE A C 1
ATOM 977 O O . ILE A 1 118 ? -1.654 8.881 -2.348 1.00 91.06 118 ILE A O 1
ATOM 981 N N . LYS A 1 119 ? -1.951 8.499 -4.532 1.00 91.50 119 LYS A N 1
ATOM 982 C CA . LYS A 1 119 ? -1.358 7.157 -4.539 1.00 91.50 119 LYS A CA 1
ATOM 983 C C . LYS A 1 119 ? 0.128 7.271 -4.851 1.00 91.50 119 LYS A C 1
ATOM 985 O O . LYS A 1 119 ? 0.490 7.704 -5.944 1.00 91.50 119 LYS A O 1
ATOM 990 N N . ARG A 1 120 ? 0.987 6.840 -3.928 1.00 91.75 120 ARG A N 1
ATOM 991 C CA . ARG A 1 120 ? 2.413 6.649 -4.203 1.00 91.75 120 ARG A CA 1
ATOM 992 C C . ARG A 1 120 ? 2.620 5.249 -4.769 1.00 91.75 120 ARG A C 1
ATOM 994 O O . ARG A 1 120 ? 2.390 4.250 -4.090 1.00 91.75 120 ARG A O 1
ATOM 1001 N N . GLN A 1 121 ? 3.014 5.188 -6.030 1.00 92.25 121 GLN A N 1
ATOM 1002 C CA . GLN A 1 121 ? 3.127 3.976 -6.826 1.00 92.25 121 GLN A CA 1
ATOM 1003 C C . GLN A 1 121 ? 4.582 3.663 -7.161 1.00 92.25 121 GLN A C 1
ATOM 1005 O O . GLN A 1 121 ? 5.358 4.541 -7.527 1.00 92.25 121 GLN A O 1
ATOM 1010 N N . LEU A 1 122 ? 4.923 2.383 -7.101 1.00 94.00 122 LEU A N 1
ATOM 1011 C CA . LEU A 1 122 ? 6.154 1.825 -7.639 1.00 94.00 122 LEU A CA 1
ATOM 1012 C C . LEU A 1 122 ? 5.874 1.381 -9.066 1.00 94.00 122 LEU A C 1
ATOM 1014 O O . LEU A 1 122 ? 5.051 0.490 -9.289 1.00 94.00 122 LEU A O 1
ATOM 1018 N N . VAL A 1 123 ? 6.549 1.986 -10.032 1.00 94.88 123 VAL A N 1
ATOM 1019 C CA . VAL A 1 123 ? 6.394 1.664 -11.449 1.00 94.88 123 VAL A CA 1
ATOM 1020 C C . VAL A 1 123 ? 7.668 0.996 -11.932 1.00 94.88 123 VAL A C 1
ATOM 1022 O O . VAL A 1 123 ? 8.747 1.555 -11.785 1.00 94.88 123 VAL A O 1
ATOM 1025 N N . THR A 1 124 ? 7.553 -0.185 -12.535 1.00 95.12 124 THR A N 1
ATOM 1026 C CA . THR A 1 124 ? 8.669 -0.885 -13.180 1.00 95.12 124 THR A CA 1
ATOM 1027 C C . THR A 1 124 ? 8.304 -1.209 -14.616 1.00 95.12 124 THR A C 1
ATOM 1029 O O . THR A 1 124 ? 7.473 -2.077 -14.868 1.00 95.12 124 THR A O 1
ATOM 1032 N N . LYS A 1 125 ? 8.946 -0.531 -15.563 1.00 95.62 125 LYS A N 1
ATOM 1033 C CA . LYS A 1 125 ? 8.794 -0.750 -17.002 1.00 95.62 125 LYS A CA 1
ATOM 1034 C C . LYS A 1 125 ? 9.902 -1.656 -17.525 1.00 95.62 125 LYS A C 1
ATOM 1036 O O . LYS A 1 125 ? 11.063 -1.525 -17.141 1.00 95.62 125 LYS A O 1
ATOM 1041 N N . LYS A 1 126 ? 9.540 -2.564 -18.425 1.00 95.19 126 LYS A N 1
ATOM 1042 C CA . LYS A 1 126 ? 10.435 -3.515 -19.085 1.00 95.19 126 LYS A CA 1
ATOM 1043 C C . LYS A 1 126 ? 10.517 -3.178 -20.566 1.00 95.19 126 LYS A C 1
ATOM 1045 O O . LYS A 1 126 ? 9.493 -2.942 -21.207 1.00 95.19 126 LYS A O 1
ATOM 1050 N N . TYR A 1 127 ? 11.726 -3.205 -21.103 1.00 94.81 127 TYR A N 1
ATOM 1051 C CA . TYR A 1 127 ? 12.006 -2.981 -22.512 1.00 94.81 127 TYR A CA 1
ATOM 1052 C C . TYR A 1 127 ? 12.934 -4.071 -23.040 1.00 94.81 127 TYR A C 1
ATOM 1054 O O . TYR A 1 127 ? 13.883 -4.465 -22.361 1.00 94.81 127 TYR A O 1
ATOM 1062 N N . VAL A 1 128 ? 12.679 -4.535 -24.259 1.00 93.94 128 VAL A N 1
ATOM 1063 C CA . VAL A 1 128 ? 13.475 -5.559 -24.946 1.00 93.94 128 VAL A CA 1
ATOM 1064 C C . VAL A 1 128 ? 14.111 -4.947 -26.177 1.00 93.94 128 VAL A C 1
ATOM 1066 O O . VAL A 1 128 ? 13.458 -4.236 -26.937 1.00 93.94 128 VAL A O 1
ATOM 1069 N N . TRP A 1 129 ? 15.393 -5.221 -26.365 1.00 92.12 129 TRP A N 1
ATOM 1070 C CA . TRP A 1 129 ? 16.118 -4.835 -27.559 1.00 92.12 129 TRP A CA 1
ATOM 1071 C C . TRP A 1 129 ? 15.703 -5.712 -28.733 1.00 92.12 129 TRP A C 1
ATOM 1073 O O . TRP A 1 129 ? 15.780 -6.938 -28.677 1.00 92.12 129 TRP A O 1
ATOM 1083 N N . ASP A 1 130 ? 15.310 -5.064 -29.815 1.00 91.44 130 ASP A N 1
ATOM 1084 C CA . ASP A 1 130 ? 15.053 -5.688 -31.096 1.00 91.44 130 ASP A CA 1
ATOM 1085 C C . ASP A 1 130 ? 16.281 -5.526 -31.994 1.00 91.44 130 ASP A C 1
ATOM 1087 O O . ASP A 1 130 ? 16.668 -4.421 -32.377 1.00 91.44 130 ASP A O 1
ATOM 1091 N N . GLU A 1 131 ? 16.894 -6.656 -32.346 1.00 87.00 131 GLU A N 1
ATOM 1092 C CA . GLU A 1 131 ? 18.095 -6.687 -33.179 1.00 87.00 131 GLU A CA 1
ATOM 1093 C C . GLU A 1 131 ? 17.858 -6.239 -34.626 1.00 87.00 131 GLU A C 1
ATOM 1095 O O . GLU A 1 131 ? 18.813 -5.838 -35.290 1.00 87.00 131 GLU A O 1
ATOM 1100 N N . LYS A 1 132 ? 16.619 -6.275 -35.129 1.00 88.69 132 LYS A N 1
ATOM 1101 C CA . LYS A 1 132 ? 16.293 -5.842 -36.496 1.00 88.69 132 LYS A CA 1
ATOM 1102 C C . LYS A 1 132 ? 16.143 -4.333 -36.569 1.00 88.69 132 LYS A C 1
ATOM 1104 O O . LYS A 1 132 ? 16.744 -3.692 -37.425 1.00 88.69 132 LYS A O 1
ATOM 1109 N N . THR A 1 133 ? 15.341 -3.771 -35.671 1.00 91.31 133 THR A N 1
ATOM 1110 C CA . THR A 1 133 ? 15.089 -2.322 -35.629 1.00 91.31 133 THR A CA 1
ATOM 1111 C C . THR A 1 133 ? 16.191 -1.562 -34.903 1.00 91.31 133 THR A C 1
ATOM 1113 O O . THR A 1 133 ? 16.262 -0.340 -35.014 1.00 91.31 133 THR A O 1
ATOM 1116 N N . LYS A 1 134 ? 17.067 -2.284 -34.188 1.00 89.31 134 LYS A N 1
ATOM 1117 C CA . LYS A 1 134 ? 18.096 -1.731 -33.307 1.00 89.31 134 LYS A CA 1
ATOM 1118 C C . LYS A 1 134 ? 17.473 -0.768 -32.302 1.00 89.31 134 LYS A C 1
ATOM 1120 O O . LYS A 1 134 ? 18.014 0.316 -32.095 1.00 89.31 134 LYS A O 1
ATOM 1125 N N . CYS A 1 135 ? 16.329 -1.154 -31.726 1.00 91.12 135 CYS A N 1
ATOM 1126 C CA . CYS A 1 135 ? 15.547 -0.341 -30.797 1.00 91.12 135 CYS A CA 1
ATOM 1127 C C . CYS A 1 135 ? 15.105 -1.085 -29.533 1.00 91.12 135 CYS A C 1
ATOM 1129 O O . CYS A 1 135 ? 14.890 -2.291 -29.550 1.00 91.12 135 CYS A O 1
ATOM 1131 N N . LEU A 1 136 ? 14.945 -0.349 -28.429 1.00 92.81 136 LEU A N 1
ATOM 1132 C CA . LEU A 1 136 ? 14.305 -0.817 -27.201 1.00 92.81 136 LEU A CA 1
ATOM 1133 C C . LEU A 1 136 ? 12.785 -0.667 -27.318 1.00 92.81 136 LEU A C 1
ATOM 1135 O O . LEU A 1 136 ? 12.246 0.439 -27.272 1.00 92.81 136 LEU A O 1
ATOM 1139 N N . ASN A 1 137 ? 12.096 -1.797 -27.412 1.00 94.75 137 ASN A N 1
ATOM 1140 C CA . ASN A 1 137 ? 10.644 -1.864 -27.491 1.00 94.75 137 ASN A CA 1
ATOM 1141 C C . ASN A 1 137 ? 10.044 -2.118 -26.110 1.00 94.75 137 ASN A C 1
ATOM 1143 O O . ASN A 1 137 ? 10.558 -2.926 -25.336 1.00 94.75 137 ASN A O 1
ATOM 1147 N N . TYR A 1 138 ? 8.945 -1.432 -25.802 1.00 95.56 138 TYR A N 1
ATOM 1148 C CA . TYR A 1 138 ? 8.213 -1.641 -24.557 1.00 95.56 138 TYR A CA 1
ATOM 1149 C C . TYR A 1 138 ? 7.647 -3.063 -24.503 1.00 95.56 138 TYR A C 1
ATOM 1151 O O . TYR A 1 138 ? 6.953 -3.498 -25.419 1.00 95.56 138 TYR A O 1
ATOM 1159 N N . PHE A 1 139 ? 7.952 -3.773 -23.422 1.00 94.38 139 PHE A N 1
ATOM 1160 C CA . PHE A 1 139 ? 7.556 -5.164 -23.207 1.00 94.38 139 PHE A CA 1
ATOM 1161 C C . PHE A 1 139 ? 6.430 -5.296 -22.175 1.00 94.38 139 PHE A C 1
ATOM 1163 O O . PHE A 1 139 ? 5.680 -6.267 -22.187 1.00 94.38 139 PHE A O 1
ATOM 1170 N N . GLY A 1 140 ? 6.301 -4.326 -21.271 1.00 95.50 140 GLY A N 1
ATOM 1171 C CA . GLY A 1 140 ? 5.263 -4.315 -20.246 1.00 95.50 140 GLY A CA 1
ATOM 1172 C C . GLY A 1 140 ? 5.688 -3.554 -18.999 1.00 95.50 140 GLY A C 1
ATOM 1173 O O . GLY A 1 140 ? 6.840 -3.136 -18.867 1.00 95.50 140 GLY A O 1
ATOM 1174 N N . GLU A 1 141 ? 4.765 -3.414 -18.055 1.00 96.12 141 GLU A N 1
ATOM 1175 C CA . GLU A 1 141 ? 5.017 -2.746 -16.784 1.00 96.12 141 GLU A CA 1
ATOM 1176 C C . GLU A 1 141 ? 4.374 -3.489 -15.617 1.00 96.12 141 GLU A C 1
ATOM 1178 O O . GLU A 1 141 ? 3.415 -4.241 -15.780 1.00 96.12 141 GLU A O 1
ATOM 1183 N N . VAL A 1 142 ? 4.927 -3.261 -14.433 1.00 95.12 142 VAL A N 1
ATOM 1184 C CA . VAL A 1 142 ? 4.359 -3.664 -13.151 1.00 95.12 142 VAL A CA 1
ATOM 1185 C C . VAL A 1 142 ? 4.148 -2.396 -12.338 1.00 95.12 142 VAL A C 1
ATOM 1187 O O . VAL A 1 142 ? 5.045 -1.553 -12.257 1.00 95.12 142 VAL A O 1
ATOM 1190 N N . LYS A 1 143 ? 2.957 -2.259 -11.754 1.00 94.69 143 LYS A N 1
ATOM 1191 C CA . LYS A 1 143 ? 2.604 -1.165 -10.851 1.00 94.69 143 LYS A CA 1
ATOM 1192 C C . LYS A 1 143 ? 2.167 -1.741 -9.514 1.00 94.69 143 LYS A C 1
ATOM 1194 O O . LYS A 1 143 ? 1.334 -2.642 -9.483 1.00 94.69 143 LYS A O 1
ATOM 1199 N N . ALA A 1 144 ? 2.694 -1.191 -8.430 1.00 93.50 144 ALA A N 1
ATOM 1200 C CA . ALA A 1 144 ? 2.268 -1.503 -7.071 1.00 93.50 144 ALA A CA 1
ATOM 1201 C C . ALA A 1 144 ? 2.019 -0.205 -6.304 1.00 93.50 144 ALA A C 1
ATOM 1203 O O . ALA A 1 144 ? 2.738 0.773 -6.492 1.00 93.50 144 ALA A O 1
ATOM 1204 N N . ILE A 1 145 ? 1.001 -0.173 -5.446 1.00 91.62 145 ILE A N 1
ATOM 1205 C CA . ILE A 1 145 ? 0.774 0.965 -4.549 1.00 91.62 145 ILE A CA 1
ATOM 1206 C C . ILE A 1 145 ? 1.621 0.727 -3.298 1.00 91.62 145 ILE A C 1
ATOM 1208 O O . ILE A 1 145 ? 1.395 -0.251 -2.592 1.00 91.62 145 ILE A O 1
ATOM 1212 N N . ALA A 1 146 ? 2.581 1.613 -3.032 1.00 91.94 146 ALA A N 1
ATOM 1213 C CA . ALA A 1 146 ? 3.405 1.558 -1.828 1.00 91.94 146 ALA A CA 1
ATOM 1214 C C . ALA A 1 146 ? 2.704 2.233 -0.647 1.00 91.94 146 ALA A C 1
ATOM 1216 O O . ALA A 1 146 ? 2.625 1.657 0.429 1.00 91.94 146 ALA A O 1
ATOM 1217 N N . GLU A 1 147 ? 2.163 3.437 -0.850 1.00 92.44 147 GLU A N 1
ATOM 1218 C CA . GLU A 1 147 ? 1.496 4.221 0.194 1.00 92.44 147 GLU A CA 1
ATOM 1219 C C . GLU A 1 147 ? 0.310 5.005 -0.383 1.00 92.44 147 GLU A C 1
ATOM 1221 O O . GLU A 1 147 ? 0.269 5.350 -1.569 1.00 92.44 147 GLU A O 1
ATOM 1226 N N . ILE A 1 148 ? -0.639 5.335 0.488 1.00 90.94 148 ILE A N 1
ATOM 1227 C CA . ILE A 1 148 ? -1.700 6.306 0.238 1.00 90.94 148 ILE A CA 1
ATOM 1228 C C . ILE A 1 148 ? -1.374 7.549 1.069 1.00 90.94 148 ILE A C 1
ATOM 1230 O O . ILE A 1 148 ? -1.203 7.473 2.283 1.00 90.94 148 ILE A O 1
ATOM 1234 N N . LEU A 1 149 ? -1.273 8.701 0.418 1.00 91.94 149 LEU A N 1
ATOM 1235 C CA . LEU A 1 149 ? -0.943 9.968 1.058 1.00 91.94 149 LEU A CA 1
ATOM 1236 C C . LEU A 1 149 ? -2.182 10.854 1.121 1.00 91.94 149 LEU A C 1
ATOM 1238 O O . LEU A 1 149 ? -2.949 10.938 0.158 1.00 91.94 149 LEU A O 1
ATOM 1242 N N . LEU A 1 150 ? -2.329 11.571 2.231 1.00 92.19 150 LEU A N 1
ATOM 1243 C CA . LEU A 1 150 ? -3.339 12.612 2.371 1.00 92.19 150 LEU A CA 1
ATOM 1244 C C . LEU A 1 150 ? -2.780 13.929 1.826 1.00 92.19 150 LEU A C 1
ATOM 1246 O O . LEU A 1 150 ? -1.750 14.399 2.310 1.00 92.19 150 LEU A O 1
ATOM 1250 N N . SER A 1 151 ? -3.450 14.554 0.857 1.00 88.94 151 SER A N 1
ATOM 1251 C CA . SER A 1 151 ? -2.966 15.766 0.172 1.00 88.94 151 SER A CA 1
ATOM 1252 C C . SER A 1 151 ? -2.574 16.888 1.138 1.00 88.94 151 SER A C 1
ATOM 1254 O O . SER A 1 151 ? -1.541 17.524 0.947 1.00 88.94 151 SER A O 1
ATOM 1256 N N . LYS A 1 152 ? -3.364 17.100 2.202 1.00 87.56 152 LYS A N 1
ATOM 1257 C CA . LYS A 1 152 ? -3.132 18.149 3.212 1.00 87.56 152 LYS A CA 1
ATOM 1258 C C . LYS A 1 152 ? -1.898 17.879 4.084 1.00 87.56 152 LYS A C 1
ATOM 1260 O O . LYS A 1 152 ? -1.206 18.818 4.451 1.00 87.56 152 LYS A O 1
ATOM 1265 N N . ASN A 1 153 ? -1.613 16.608 4.385 1.00 85.50 153 ASN A N 1
ATOM 1266 C CA . ASN A 1 153 ? -0.596 16.177 5.353 1.00 85.50 153 ASN A CA 1
ATOM 1267 C C . ASN A 1 153 ? 0.292 15.056 4.783 1.00 85.50 153 ASN A C 1
ATOM 1269 O O . ASN A 1 153 ? 0.543 14.049 5.451 1.00 85.50 153 ASN A O 1
ATOM 1273 N N . ARG A 1 154 ? 0.782 15.240 3.548 1.00 82.56 154 ARG A N 1
ATOM 1274 C CA . ARG A 1 154 ? 1.484 14.220 2.740 1.00 82.56 154 ARG A CA 1
ATOM 1275 C C . ARG A 1 154 ? 2.501 13.373 3.509 1.00 82.56 154 ARG A C 1
ATOM 1277 O O . ARG A 1 154 ? 2.469 12.156 3.407 1.00 82.56 154 ARG A O 1
ATOM 1284 N N . ASN A 1 155 ? 3.373 14.010 4.292 1.00 79.88 155 ASN A N 1
ATOM 1285 C CA . ASN A 1 155 ? 4.458 13.336 5.022 1.00 79.88 155 ASN A CA 1
ATOM 1286 C C . ASN A 1 155 ? 4.247 13.301 6.545 1.00 79.88 155 ASN A C 1
ATOM 1288 O O . ASN A 1 155 ? 5.126 12.868 7.285 1.00 79.88 155 ASN A O 1
ATOM 1292 N N . ASN A 1 156 ? 3.106 13.792 7.029 1.00 89.50 156 ASN A N 1
ATOM 1293 C CA . ASN A 1 156 ? 2.857 13.996 8.453 1.00 89.50 156 ASN A CA 1
ATOM 1294 C C . ASN A 1 156 ? 1.406 13.665 8.825 1.00 89.50 156 ASN A C 1
ATOM 1296 O O . ASN A 1 156 ? 0.815 14.339 9.663 1.00 89.50 156 ASN A O 1
ATOM 1300 N N . SER A 1 157 ? 0.835 12.643 8.189 1.00 93.94 157 SER A N 1
ATOM 1301 C CA . SER A 1 157 ? -0.535 12.207 8.452 1.00 93.94 157 SER A CA 1
ATOM 1302 C C . SER A 1 157 ? -0.699 11.741 9.902 1.00 93.94 157 SER A C 1
ATOM 1304 O O . SER A 1 157 ? 0.227 11.185 10.512 1.00 93.94 157 SER A O 1
ATOM 1306 N N . ARG A 1 158 ? -1.871 12.016 10.468 1.00 95.75 158 ARG A N 1
ATOM 1307 C CA . ARG A 1 158 ? -2.278 11.691 11.837 1.00 95.75 158 ARG A CA 1
ATOM 1308 C C . ARG A 1 158 ? -3.571 10.905 11.853 1.00 95.75 158 ARG A C 1
ATOM 1310 O O . ARG A 1 158 ? -4.333 10.950 10.894 1.00 95.75 158 ARG A O 1
ATOM 1317 N N . LEU A 1 159 ? -3.834 10.222 12.960 1.00 94.81 159 LEU A N 1
ATOM 1318 C CA . LEU A 1 159 ? -5.052 9.432 13.111 1.00 94.81 159 LEU A CA 1
ATOM 1319 C C . LEU A 1 159 ? -6.320 10.295 12.977 1.00 94.81 159 LEU A C 1
ATOM 1321 O O . LEU A 1 159 ? -7.238 9.919 12.256 1.00 94.81 159 LEU A O 1
ATOM 1325 N N . LYS A 1 160 ? -6.313 11.514 13.530 1.00 94.56 160 LYS A N 1
ATOM 1326 C CA . LYS A 1 160 ? -7.371 12.525 13.348 1.00 94.56 160 LYS A CA 1
ATOM 1327 C C . LYS A 1 160 ? -7.629 12.927 11.896 1.00 94.56 160 LYS A C 1
ATOM 1329 O O . LYS A 1 160 ? -8.674 13.487 11.603 1.00 94.56 160 LYS A O 1
ATOM 1334 N N . ASP A 1 161 ? -6.673 12.693 10.996 1.00 93.44 161 ASP A N 1
ATOM 1335 C CA . ASP A 1 161 ? -6.840 13.039 9.585 1.00 93.44 161 ASP A CA 1
ATOM 1336 C C . ASP A 1 161 ? -7.658 11.982 8.828 1.00 93.44 161 ASP A C 1
ATOM 1338 O O . ASP A 1 161 ? -8.046 12.240 7.690 1.00 93.44 161 ASP A O 1
ATOM 1342 N N . ILE A 1 162 ? -7.888 10.801 9.424 1.00 92.44 162 ILE A N 1
ATOM 1343 C CA . ILE A 1 162 ? -8.634 9.703 8.794 1.00 92.44 162 ILE A CA 1
ATOM 1344 C C . ILE A 1 162 ? -9.968 9.368 9.460 1.00 92.44 162 ILE A C 1
ATOM 1346 O O . ILE A 1 162 ? -10.752 8.654 8.847 1.00 92.44 162 ILE A O 1
ATOM 1350 N N . VAL A 1 163 ? -10.241 9.873 10.660 1.00 93.38 163 VAL A N 1
ATOM 1351 C CA . VAL A 1 163 ? -11.506 9.666 11.393 1.00 93.38 163 VAL A CA 1
ATOM 1352 C C . VAL A 1 163 ? -12.428 10.878 11.248 1.00 93.38 163 VAL A C 1
ATOM 1354 O O . VAL A 1 163 ? -11.949 11.973 10.942 1.00 93.38 163 VAL A O 1
ATOM 1357 N N . ASN A 1 164 ? -13.738 10.704 11.443 1.00 89.88 164 ASN A N 1
ATOM 1358 C CA . ASN A 1 164 ? -14.689 11.820 11.351 1.00 89.88 164 ASN A CA 1
ATOM 1359 C C . ASN A 1 164 ? -14.853 12.554 12.686 1.00 89.88 164 ASN A C 1
ATOM 1361 O O . ASN A 1 164 ? -14.982 13.778 12.700 1.00 89.88 164 ASN A O 1
ATOM 1365 N N . ASP A 1 165 ? -14.824 11.815 13.794 1.00 92.00 165 ASP A N 1
ATOM 1366 C CA . ASP A 1 165 ? -15.031 12.339 15.139 1.00 92.00 165 ASP A CA 1
ATOM 1367 C C . ASP A 1 165 ? -14.278 11.526 16.211 1.00 92.00 165 ASP A C 1
ATOM 1369 O O . ASP A 1 165 ? -13.493 10.618 15.920 1.00 92.00 165 ASP A O 1
ATOM 1373 N N . GLU A 1 166 ? -14.483 11.902 17.474 1.00 93.12 166 GLU A N 1
ATOM 1374 C CA . GLU A 1 166 ? -13.862 11.242 18.624 1.00 93.12 166 GLU A CA 1
ATOM 1375 C C . GLU A 1 166 ? -14.396 9.814 18.836 1.00 93.12 166 GLU A C 1
ATOM 1377 O O . GLU A 1 166 ? -13.656 8.945 19.292 1.00 93.12 166 GLU A O 1
ATOM 1382 N N . GLY A 1 167 ? -15.651 9.535 18.472 1.00 94.31 167 GLY A N 1
ATOM 1383 C CA . GLY A 1 167 ? -16.242 8.201 18.581 1.00 94.31 167 GLY A CA 1
ATOM 1384 C C . GLY A 1 167 ? -15.557 7.198 17.655 1.00 94.31 167 GLY A C 1
ATOM 1385 O O . GLY A 1 167 ? -15.176 6.111 18.095 1.00 94.31 167 GLY A O 1
ATOM 1386 N N . ASP A 1 168 ? -15.312 7.598 16.407 1.00 94.88 168 ASP A N 1
ATOM 1387 C CA . ASP A 1 168 ? -14.527 6.827 15.436 1.00 94.88 168 ASP A CA 1
ATOM 1388 C C . ASP A 1 168 ? -13.114 6.529 15.960 1.00 94.88 168 ASP A C 1
ATOM 1390 O O . ASP A 1 168 ? -12.630 5.394 15.894 1.00 94.88 168 ASP A O 1
ATOM 1394 N N . PHE A 1 169 ? -12.447 7.537 16.534 1.00 95.19 169 PHE A N 1
ATOM 1395 C CA . PHE A 1 169 ? -11.131 7.355 17.147 1.00 95.19 169 PHE A CA 1
ATOM 1396 C C . PHE A 1 169 ? -11.171 6.342 18.298 1.00 95.19 169 PHE A C 1
ATOM 1398 O O . PHE A 1 169 ? -10.335 5.436 18.334 1.00 95.19 169 PHE A O 1
ATOM 1405 N N . LEU A 1 170 ? -12.140 6.450 19.211 1.00 94.69 170 LEU A N 1
ATOM 1406 C CA . LEU A 1 170 ? -12.284 5.527 20.339 1.00 94.69 170 LEU A CA 1
ATOM 1407 C C . LEU A 1 170 ? -12.567 4.092 19.877 1.00 94.69 170 LEU A C 1
ATOM 1409 O O . LEU A 1 170 ? -12.035 3.145 20.462 1.00 94.69 170 LEU A O 1
ATOM 1413 N N . ALA A 1 171 ? -13.345 3.914 18.808 1.00 95.44 171 ALA A N 1
ATOM 1414 C CA . ALA A 1 171 ? -13.577 2.606 18.204 1.00 95.44 171 ALA A CA 1
ATOM 1415 C C . ALA A 1 171 ? -12.280 2.004 17.637 1.00 95.44 171 ALA A C 1
ATOM 1417 O O . ALA A 1 171 ? -11.952 0.850 17.921 1.00 95.44 171 ALA A O 1
ATOM 1418 N N . ILE A 1 172 ? -11.484 2.795 16.911 1.00 95.62 172 ILE A N 1
ATOM 1419 C CA . ILE A 1 172 ? -10.166 2.363 16.422 1.00 95.62 172 ILE A CA 1
ATOM 1420 C C . ILE A 1 172 ? -9.218 2.055 17.590 1.00 95.62 172 ILE A C 1
ATOM 1422 O O . ILE A 1 172 ? -8.522 1.037 17.559 1.00 95.62 172 ILE A O 1
ATOM 1426 N N . LYS A 1 173 ? -9.206 2.887 18.639 1.00 95.06 173 LYS A N 1
ATOM 1427 C CA . LYS A 1 173 ? -8.402 2.669 19.852 1.00 95.06 173 LYS A CA 1
ATOM 1428 C C . LYS A 1 173 ? -8.759 1.338 20.516 1.00 95.06 173 LYS A C 1
ATOM 1430 O O . LYS A 1 173 ? -7.849 0.576 20.836 1.00 95.06 173 LYS A O 1
ATOM 1435 N N . ARG A 1 174 ? -10.050 1.003 20.624 1.00 93.94 174 ARG A N 1
ATOM 1436 C CA . ARG A 1 174 ? -10.524 -0.296 21.136 1.00 93.94 174 ARG A CA 1
ATOM 1437 C C . ARG A 1 174 ? -9.994 -1.467 20.306 1.00 93.94 174 ARG A C 1
ATOM 1439 O O . ARG A 1 174 ? -9.442 -2.404 20.871 1.00 93.94 174 ARG A O 1
ATOM 1446 N N . ILE A 1 175 ? -10.112 -1.394 18.978 1.00 95.06 175 ILE A N 1
ATOM 1447 C CA . ILE A 1 175 ? -9.619 -2.442 18.063 1.00 95.06 175 ILE A CA 1
ATOM 1448 C C . ILE A 1 175 ? -8.109 -2.648 18.234 1.00 95.06 175 ILE A C 1
ATOM 1450 O O . ILE A 1 175 ? -7.614 -3.775 18.200 1.00 95.06 175 ILE A O 1
ATOM 1454 N N . ILE A 1 176 ? -7.358 -1.561 18.420 1.00 94.88 176 ILE A N 1
ATOM 1455 C CA . ILE A 1 176 ? -5.916 -1.616 18.668 1.00 94.88 176 ILE A CA 1
ATOM 1456 C C . ILE A 1 176 ? -5.617 -2.268 20.018 1.00 94.88 176 ILE A C 1
ATOM 1458 O O . ILE A 1 176 ? -4.736 -3.122 20.071 1.00 94.88 176 ILE A O 1
ATOM 1462 N N . GLN A 1 177 ? -6.335 -1.898 21.081 1.00 92.50 177 GLN A N 1
ATOM 1463 C CA . GLN A 1 177 ? -6.179 -2.504 22.408 1.00 92.50 177 GLN A CA 1
ATOM 1464 C C . GLN A 1 177 ? -6.426 -4.014 22.358 1.00 92.50 177 GLN A C 1
ATOM 1466 O O . GLN A 1 177 ? -5.574 -4.775 22.808 1.00 92.50 177 GLN A O 1
ATOM 1471 N N . GLU A 1 178 ? -7.523 -4.450 21.737 1.00 91.25 178 GLU A N 1
ATOM 1472 C CA . GLU A 1 178 ? -7.838 -5.870 21.528 1.00 91.25 178 GLU A CA 1
ATOM 1473 C C . GLU A 1 178 ? -6.704 -6.582 20.777 1.00 91.25 178 GLU A C 1
ATOM 1475 O O . GLU A 1 178 ? -6.157 -7.572 21.254 1.00 91.25 178 GLU A O 1
ATOM 1480 N N . GLN A 1 179 ? -6.243 -6.016 19.657 1.00 92.06 179 GLN A N 1
ATOM 1481 C CA . GLN A 1 179 ? -5.171 -6.620 18.864 1.00 92.06 179 GLN A CA 1
ATOM 1482 C C . GLN A 1 179 ? -3.825 -6.682 19.611 1.00 92.06 179 GLN A C 1
ATOM 1484 O O . GLN A 1 179 ? -3.030 -7.600 19.383 1.00 92.06 179 GLN A O 1
ATOM 1489 N N . VAL A 1 180 ? -3.529 -5.698 20.464 1.00 89.75 180 VAL A N 1
ATOM 1490 C CA . VAL A 1 180 ? -2.343 -5.700 21.331 1.00 89.75 180 VAL A CA 1
ATOM 1491 C C . VAL A 1 180 ? -2.458 -6.819 22.369 1.00 89.75 180 VAL A C 1
ATOM 1493 O O . VAL A 1 180 ? -1.519 -7.607 22.502 1.00 89.75 180 VAL A O 1
ATOM 1496 N N . LEU A 1 181 ? -3.602 -6.937 23.045 1.00 86.88 181 LEU A N 1
ATOM 1497 C CA . LEU A 1 181 ? -3.854 -7.973 24.051 1.00 86.88 181 LEU A CA 1
ATOM 1498 C C . LEU A 1 181 ? -3.789 -9.383 23.445 1.00 86.88 181 LEU A C 1
ATOM 1500 O O . LEU A 1 181 ? -3.084 -10.238 23.983 1.00 86.88 181 LEU A O 1
ATOM 1504 N N . ASP A 1 182 ? -4.412 -9.604 22.285 1.00 84.25 182 ASP A N 1
ATOM 1505 C CA . ASP A 1 182 ? -4.406 -10.890 21.571 1.00 84.25 182 ASP A CA 1
ATOM 1506 C C . ASP A 1 182 ? -2.992 -11.350 21.208 1.00 84.25 182 ASP A C 1
ATOM 1508 O O . ASP A 1 182 ? -2.611 -12.506 21.425 1.00 84.25 182 ASP A O 1
ATOM 1512 N N . ARG A 1 183 ? -2.171 -10.438 20.668 1.00 77.25 183 ARG A N 1
ATOM 1513 C CA . ARG A 1 183 ? -0.776 -10.751 20.331 1.00 77.25 183 ARG A CA 1
ATOM 1514 C C . ARG A 1 183 ? 0.005 -11.160 21.571 1.00 77.25 183 ARG A C 1
ATOM 1516 O O . ARG A 1 183 ? 0.765 -12.122 21.499 1.00 77.25 183 ARG A O 1
ATOM 1523 N N . HIS A 1 184 ? -0.204 -10.493 22.702 1.00 72.12 184 HIS A N 1
ATOM 1524 C CA . HIS A 1 184 ? 0.463 -10.865 23.946 1.00 72.12 184 HIS A CA 1
ATOM 1525 C C . HIS A 1 184 ? -0.015 -12.196 24.513 1.00 72.12 184 HIS A C 1
ATOM 1527 O O . HIS A 1 184 ? 0.828 -13.016 24.879 1.00 72.12 184 HIS A O 1
ATOM 1533 N N . ALA A 1 185 ? -1.323 -12.456 24.508 1.00 69.44 185 ALA A N 1
ATOM 1534 C CA . ALA A 1 185 ? -1.873 -13.744 24.922 1.00 69.44 185 ALA A CA 1
ATOM 1535 C C . ALA A 1 185 ? -1.272 -14.901 24.099 1.00 69.44 185 ALA A C 1
ATOM 1537 O O . ALA A 1 185 ? -0.900 -15.939 24.648 1.00 69.44 185 ALA A O 1
ATOM 1538 N N . SER A 1 186 ? -1.080 -14.694 22.790 1.00 61.47 186 SER A N 1
ATOM 1539 C CA . SER A 1 186 ? -0.471 -15.687 21.892 1.00 61.47 186 SER A CA 1
ATOM 1540 C C . SER A 1 186 ? 1.036 -15.918 22.111 1.00 61.47 186 SER A C 1
ATOM 1542 O O . SER A 1 186 ? 1.547 -16.985 21.772 1.00 61.47 186 SER A O 1
ATOM 1544 N N . LEU A 1 187 ? 1.756 -14.956 22.706 1.00 59.56 187 LEU A N 1
ATOM 1545 C CA . LEU A 1 187 ? 3.215 -14.991 22.903 1.00 59.56 187 LEU A CA 1
ATOM 1546 C C . LEU A 1 187 ? 3.668 -15.689 24.203 1.00 59.56 187 LEU A C 1
ATOM 1548 O O . LEU A 1 187 ? 4.868 -15.761 24.459 1.00 59.56 187 LEU A O 1
ATOM 1552 N N . LYS A 1 188 ? 2.746 -16.300 24.962 1.00 56.62 188 LYS A N 1
ATOM 1553 C CA . LYS A 1 188 ? 3.022 -17.172 26.123 1.00 56.62 188 LYS A CA 1
ATOM 1554 C C . LYS A 1 188 ? 3.561 -16.448 27.374 1.00 56.62 188 LYS A C 1
ATOM 1556 O O . LYS A 1 188 ? 4.716 -16.579 27.755 1.00 56.62 188 LYS A O 1
ATOM 1561 N N . SER A 1 189 ? 2.655 -15.801 28.095 1.00 54.59 189 SER A N 1
ATOM 1562 C CA . SER A 1 189 ? 2.464 -15.926 29.548 1.00 54.59 189 SER A CA 1
ATOM 1563 C C . SER A 1 189 ? 1.049 -15.423 29.823 1.00 54.59 189 SER A C 1
ATOM 1565 O O . SER A 1 189 ? 0.583 -14.533 29.111 1.00 54.59 189 SER A O 1
ATOM 1567 N N . ILE A 1 190 ? 0.349 -15.981 30.814 1.00 59.06 190 ILE A N 1
ATOM 1568 C CA . ILE A 1 190 ? -0.833 -15.322 31.393 1.00 59.06 190 ILE A CA 1
ATOM 1569 C C . ILE A 1 190 ? -0.409 -13.869 31.618 1.00 59.06 190 ILE A C 1
ATOM 1571 O O . ILE A 1 190 ? 0.690 -13.637 32.132 1.00 59.06 190 ILE A O 1
ATOM 1575 N N . LEU A 1 191 ? -1.154 -12.928 31.042 1.00 57.09 191 LEU A N 1
ATOM 1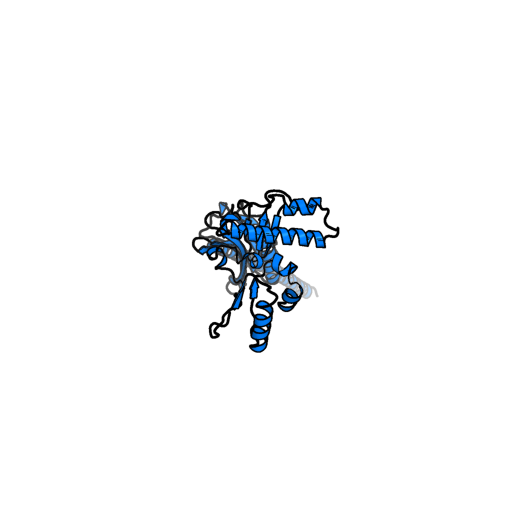576 C CA . LEU A 1 191 ? -0.773 -11.525 31.064 1.00 57.09 191 LEU A CA 1
ATOM 1577 C C . LEU A 1 191 ? -0.479 -11.135 32.520 1.00 57.09 191 LEU A C 1
ATOM 1579 O O . LEU A 1 191 ? -1.304 -11.370 33.394 1.00 57.09 191 LEU A O 1
ATOM 1583 N N . ASP A 1 192 ? 0.712 -10.594 32.768 1.00 68.81 192 ASP A N 1
ATOM 1584 C CA . ASP A 1 192 ? 1.008 -9.948 34.042 1.00 68.81 192 ASP A CA 1
ATOM 1585 C C . ASP A 1 192 ? 0.036 -8.768 34.168 1.00 68.81 192 ASP A C 1
ATOM 1587 O O . ASP A 1 192 ? -0.070 -7.984 33.215 1.00 68.81 192 ASP A O 1
ATOM 1591 N N . ASP A 1 193 ? -0.707 -8.669 35.272 1.00 71.56 193 ASP A N 1
ATOM 1592 C CA . ASP A 1 193 ? -1.788 -7.686 35.446 1.00 71.56 193 ASP A CA 1
ATOM 1593 C C . ASP A 1 193 ? -1.295 -6.258 35.156 1.00 71.56 193 ASP A C 1
ATOM 1595 O O . ASP A 1 193 ? -2.024 -5.428 34.611 1.00 71.56 193 ASP A O 1
ATOM 1599 N N . GLU A 1 194 ? -0.013 -5.989 35.418 1.00 77.06 194 GLU A N 1
ATOM 1600 C CA . GLU A 1 194 ? 0.661 -4.733 35.093 1.00 77.06 194 GLU A CA 1
ATOM 1601 C C . GLU A 1 194 ? 0.648 -4.414 33.587 1.00 77.06 194 GLU A C 1
ATOM 1603 O O . GLU A 1 194 ? 0.333 -3.291 33.195 1.00 77.06 194 GLU A O 1
ATOM 1608 N N . LYS A 1 195 ? 0.924 -5.393 32.717 1.00 76.69 195 LYS A N 1
ATOM 1609 C CA . LYS A 1 195 ? 0.937 -5.200 31.255 1.00 76.69 195 LYS A CA 1
ATOM 1610 C C . LYS A 1 195 ? -0.470 -5.042 30.689 1.00 76.69 195 LYS A C 1
ATOM 1612 O O . LYS A 1 195 ? -0.649 -4.270 29.748 1.00 76.69 195 LYS A O 1
ATOM 1617 N N . ILE A 1 196 ? -1.464 -5.737 31.255 1.00 76.12 196 ILE A N 1
ATOM 1618 C CA . ILE A 1 196 ? -2.878 -5.528 30.894 1.00 76.12 196 ILE A CA 1
ATOM 1619 C C . ILE A 1 196 ? -3.279 -4.102 31.238 1.00 76.12 196 ILE A C 1
ATOM 1621 O O . ILE A 1 196 ? -3.789 -3.378 30.384 1.00 76.12 196 ILE A O 1
ATOM 1625 N N . ASN A 1 197 ? -3.004 -3.691 32.476 1.00 79.31 197 ASN A N 1
ATOM 1626 C CA . ASN A 1 197 ? -3.328 -2.359 32.959 1.00 79.31 197 ASN A CA 1
ATOM 1627 C C . ASN A 1 197 ? -2.624 -1.292 32.129 1.00 79.31 197 ASN A C 1
ATOM 1629 O O . ASN A 1 197 ? -3.256 -0.301 31.785 1.00 79.31 197 ASN A O 1
ATOM 1633 N N . GLN A 1 198 ? -1.383 -1.531 31.701 1.00 80.50 198 GLN A N 1
ATOM 1634 C CA . GLN A 1 198 ? -0.691 -0.644 30.772 1.00 80.50 198 GLN A CA 1
ATOM 1635 C C . GLN A 1 198 ? -1.515 -0.422 29.491 1.00 80.50 198 GLN A C 1
ATOM 1637 O O . GLN A 1 198 ? -1.720 0.711 29.077 1.00 80.50 198 GLN A O 1
ATOM 1642 N N . VAL A 1 199 ? -2.031 -1.481 28.861 1.00 83.38 199 VAL A N 1
ATOM 1643 C CA . VAL A 1 199 ? -2.796 -1.374 27.601 1.00 83.38 199 VAL A CA 1
ATOM 1644 C C . VAL A 1 199 ? -4.195 -0.781 27.817 1.00 83.38 199 VAL A C 1
ATOM 1646 O O . VAL A 1 199 ? -4.715 -0.078 26.947 1.00 83.38 199 VAL A O 1
ATOM 1649 N N . LEU A 1 200 ? -4.831 -1.066 28.952 1.00 82.62 200 LEU A N 1
ATOM 1650 C CA . LEU A 1 200 ? -6.195 -0.612 29.237 1.00 82.62 200 LEU A CA 1
ATOM 1651 C C . LEU A 1 200 ? -6.256 0.818 29.786 1.00 82.62 200 LEU A C 1
ATOM 1653 O O . LEU A 1 200 ? -7.219 1.527 29.497 1.00 82.62 200 LEU A O 1
ATOM 1657 N N . MET A 1 201 ? -5.259 1.229 30.571 1.00 79.31 201 MET A N 1
ATOM 1658 C CA . MET A 1 201 ? -5.269 2.480 31.335 1.00 79.31 201 MET A CA 1
ATOM 1659 C C . MET A 1 201 ? -4.341 3.553 30.751 1.00 79.31 201 MET A C 1
ATOM 1661 O O . MET A 1 201 ? -4.661 4.735 30.884 1.00 79.31 201 MET A O 1
ATOM 1665 N N . ASP A 1 202 ? -3.220 3.200 30.101 1.00 82.44 202 ASP A N 1
ATOM 1666 C CA . ASP A 1 202 ? -2.320 4.221 29.548 1.00 82.44 202 ASP A CA 1
ATOM 1667 C C . ASP A 1 202 ? -2.911 4.859 28.284 1.00 82.44 202 ASP A C 1
ATOM 1669 O O . ASP A 1 202 ? -3.442 4.195 27.389 1.00 82.44 202 ASP A O 1
ATOM 1673 N N . ASP A 1 203 ? -2.697 6.166 28.138 1.00 85.00 203 ASP A N 1
ATOM 1674 C CA . ASP A 1 203 ? -2.982 6.885 26.897 1.00 85.00 203 ASP A CA 1
ATOM 1675 C C . ASP A 1 203 ? -1.821 6.750 25.896 1.00 85.00 203 ASP A C 1
ATOM 1677 O O . ASP A 1 203 ? -1.172 7.716 25.500 1.00 85.00 203 ASP A O 1
ATOM 1681 N N . PHE A 1 204 ? -1.501 5.510 25.514 1.00 90.06 204 PHE A N 1
ATOM 1682 C CA . PHE A 1 204 ? -0.408 5.208 24.575 1.00 90.06 204 PHE A CA 1
ATOM 1683 C C . PHE A 1 204 ? -0.720 5.616 23.123 1.00 90.06 204 PHE A C 1
ATOM 1685 O O . PHE A 1 204 ? 0.165 5.598 22.262 1.00 90.06 204 PHE A O 1
ATOM 1692 N N . LEU A 1 205 ? -1.979 5.963 22.850 1.00 92.56 205 LEU A N 1
ATOM 1693 C CA . LEU A 1 205 ? -2.498 6.318 21.540 1.00 92.56 205 LEU A CA 1
ATOM 1694 C C . LEU A 1 205 ? -3.448 7.509 21.661 1.00 92.56 205 LEU A C 1
ATOM 1696 O O . LEU A 1 205 ? -4.475 7.409 22.332 1.00 92.56 205 LEU A O 1
ATOM 1700 N N . THR A 1 206 ? -3.155 8.570 20.916 1.00 94.25 206 THR A N 1
ATOM 1701 C CA . THR A 1 206 ? -3.991 9.768 20.797 1.00 94.25 206 THR A CA 1
ATOM 1702 C C . THR A 1 206 ? -4.467 9.968 19.357 1.00 94.25 206 THR A C 1
ATOM 1704 O O . THR A 1 206 ? -3.943 9.393 18.400 1.00 94.25 206 THR A O 1
ATOM 1707 N N . ASN A 1 207 ? -5.425 10.871 19.146 1.00 93.19 207 ASN A N 1
ATOM 1708 C CA . ASN A 1 207 ? -5.825 11.268 17.792 1.00 93.19 207 ASN A CA 1
ATOM 1709 C C . ASN A 1 207 ? -4.676 11.940 16.993 1.00 93.19 207 ASN A C 1
ATOM 1711 O O . ASN A 1 207 ? -4.734 12.061 15.768 1.00 93.19 207 ASN A O 1
ATOM 1715 N N . SER A 1 208 ? -3.600 12.354 17.668 1.00 94.44 208 SER A N 1
ATOM 1716 C CA . SER A 1 208 ? -2.418 12.981 17.074 1.00 94.44 208 SER A CA 1
ATOM 1717 C C . SER A 1 208 ? -1.248 12.011 16.896 1.00 94.44 208 SER A C 1
ATOM 1719 O O . SER A 1 208 ? -0.165 12.442 16.483 1.00 94.44 208 SER A O 1
ATOM 1721 N N . SER A 1 209 ? -1.476 10.715 17.111 1.00 95.94 209 SER A N 1
ATOM 1722 C CA . SER A 1 209 ? -0.541 9.651 16.761 1.00 95.94 209 SER A CA 1
ATOM 1723 C C . SER A 1 209 ? -0.263 9.621 15.254 1.00 95.94 209 SER A C 1
ATOM 1725 O O . SER A 1 209 ? -1.152 9.841 14.419 1.00 95.94 209 SER A O 1
ATOM 1727 N N . LYS A 1 210 ? 1.002 9.381 14.886 1.00 96.62 210 LYS A N 1
ATOM 1728 C CA . LYS A 1 210 ? 1.443 9.346 13.481 1.00 96.62 210 LYS A CA 1
ATOM 1729 C C . LYS A 1 210 ? 0.928 8.097 12.787 1.00 96.62 210 LYS A C 1
ATOM 1731 O O . LYS A 1 210 ? 0.992 7.009 13.354 1.00 96.62 210 LYS A O 1
ATOM 1736 N N . ILE A 1 211 ? 0.510 8.247 11.533 1.00 95.75 211 ILE A N 1
ATOM 1737 C CA . ILE A 1 211 ? 0.066 7.117 10.718 1.00 95.75 211 ILE A CA 1
ATOM 1738 C C . ILE A 1 211 ? 0.796 7.057 9.380 1.00 95.75 211 ILE A C 1
ATOM 1740 O O . ILE A 1 211 ? 1.185 8.081 8.814 1.00 95.75 211 ILE A O 1
ATOM 1744 N N . THR A 1 212 ? 0.940 5.843 8.860 1.00 94.19 212 THR A N 1
ATOM 1745 C CA . THR A 1 212 ? 1.270 5.570 7.460 1.00 94.19 212 THR A CA 1
ATOM 1746 C C . THR A 1 212 ? 0.181 4.681 6.882 1.00 94.19 212 THR A C 1
ATOM 1748 O O . THR A 1 212 ? -0.155 3.643 7.450 1.00 94.19 212 THR A O 1
ATOM 1751 N N . ILE A 1 213 ? -0.402 5.103 5.764 1.00 92.56 213 ILE A N 1
ATOM 1752 C CA . ILE A 1 213 ? -1.528 4.406 5.153 1.00 92.56 213 ILE A CA 1
ATOM 1753 C C . ILE A 1 213 ? -0.998 3.523 4.023 1.00 92.56 213 ILE A C 1
ATOM 1755 O O . ILE A 1 213 ? -0.506 4.016 3.008 1.00 92.56 213 ILE A O 1
ATOM 1759 N N . PHE A 1 214 ? -1.135 2.213 4.191 1.00 91.44 214 PHE A N 1
ATOM 1760 C CA . PHE A 1 214 ? -0.836 1.206 3.178 1.00 91.44 214 PHE A CA 1
ATOM 1761 C C . PHE A 1 214 ? -2.124 0.783 2.454 1.00 91.44 214 PHE A C 1
ATOM 1763 O O . PHE A 1 214 ? -3.222 1.091 2.929 1.00 91.44 214 PHE A O 1
ATOM 1770 N N . PRO A 1 215 ? -2.043 0.063 1.317 1.00 87.62 215 PRO A N 1
ATOM 1771 C CA . PRO A 1 215 ? -3.233 -0.363 0.574 1.00 87.62 215 PRO A CA 1
ATOM 1772 C C . PRO A 1 215 ? -4.244 -1.150 1.421 1.00 87.62 215 PRO A C 1
ATOM 1774 O O . PRO A 1 215 ? -5.438 -0.855 1.381 1.00 87.62 215 PRO A O 1
ATOM 1777 N N . HIS A 1 216 ? -3.764 -2.081 2.252 1.00 87.81 216 HIS A N 1
ATOM 1778 C CA . HIS A 1 216 ? -4.608 -2.995 3.036 1.00 87.81 216 HIS A CA 1
ATOM 1779 C C . HIS A 1 216 ? -4.530 -2.777 4.552 1.00 87.81 216 HIS A C 1
ATOM 1781 O O . HIS A 1 216 ? -5.239 -3.433 5.311 1.00 87.81 216 HIS A O 1
ATOM 1787 N N . SER A 1 217 ? -3.682 -1.862 5.017 1.00 92.62 217 SER A N 1
ATOM 1788 C CA . SER A 1 217 ? -3.491 -1.606 6.442 1.00 92.62 217 SER A CA 1
ATOM 1789 C C . SER A 1 217 ? -3.192 -0.141 6.722 1.00 92.62 217 SER A C 1
ATOM 1791 O O . SER A 1 217 ? -2.853 0.637 5.831 1.00 92.62 217 SER A O 1
ATOM 1793 N N . VAL A 1 218 ? -3.308 0.234 7.986 1.00 94.44 218 VAL A N 1
ATOM 1794 C CA . VAL A 1 218 ? -2.772 1.484 8.513 1.00 94.44 218 VAL A CA 1
ATOM 1795 C C . VAL A 1 218 ? -1.740 1.112 9.566 1.00 94.44 218 VAL A C 1
ATOM 1797 O O . VAL A 1 218 ? -2.046 0.388 10.516 1.00 94.44 218 VAL A O 1
ATOM 1800 N N . GLU A 1 219 ? -0.508 1.572 9.377 1.00 96.00 219 GLU A N 1
ATOM 1801 C CA . GLU A 1 219 ? 0.502 1.540 10.428 1.00 96.00 219 GLU A CA 1
ATOM 1802 C C . GLU A 1 219 ? 0.313 2.762 11.312 1.00 96.00 219 GLU A C 1
ATOM 1804 O O . GLU A 1 219 ? 0.316 3.894 10.828 1.00 96.00 219 GLU A O 1
ATOM 1809 N N . ILE A 1 220 ? 0.153 2.527 12.605 1.00 97.00 220 ILE A N 1
ATOM 1810 C CA . ILE A 1 220 ? -0.087 3.551 13.611 1.00 97.00 220 ILE A CA 1
ATOM 1811 C C . ILE A 1 220 ? 1.090 3.503 14.576 1.00 97.00 220 ILE A C 1
ATOM 1813 O O . ILE A 1 220 ? 1.395 2.447 15.134 1.00 97.00 220 ILE A O 1
ATOM 1817 N N . MET A 1 221 ? 1.781 4.626 14.737 1.00 96.56 221 MET A N 1
ATOM 1818 C CA . MET A 1 221 ? 2.827 4.780 15.744 1.00 96.56 221 MET A CA 1
ATOM 1819 C C . MET A 1 221 ? 2.186 5.122 17.080 1.00 96.56 221 MET A C 1
ATOM 1821 O O . MET A 1 221 ? 1.331 6.000 17.133 1.00 96.56 221 MET A O 1
ATOM 1825 N N . PHE A 1 222 ? 2.623 4.466 18.144 1.00 95.50 222 PHE A N 1
ATOM 1826 C CA . PHE A 1 222 ? 2.199 4.816 19.491 1.00 95.50 222 PHE A CA 1
ATOM 1827 C C . PHE A 1 222 ? 2.963 6.043 19.980 1.00 95.50 222 PHE A C 1
ATOM 1829 O O . PHE A 1 222 ? 4.148 6.209 19.675 1.00 95.50 222 PHE A O 1
ATOM 1836 N N . ASP A 1 223 ? 2.281 6.893 20.741 1.00 94.56 223 ASP A N 1
ATOM 1837 C CA . ASP A 1 223 ? 2.895 8.072 21.356 1.00 94.56 223 ASP A CA 1
ATOM 1838 C C . ASP A 1 223 ? 3.811 7.661 22.520 1.00 94.56 223 ASP A C 1
ATOM 1840 O O . ASP A 1 223 ? 4.821 8.313 22.789 1.00 94.56 223 ASP A O 1
ATOM 1844 N N . LYS A 1 224 ? 3.503 6.520 23.152 1.00 91.31 224 LYS A N 1
ATOM 1845 C CA . LYS A 1 224 ? 4.318 5.851 24.170 1.00 91.31 224 LYS A CA 1
ATOM 1846 C C . LYS A 1 224 ? 4.480 4.372 23.821 1.00 91.31 224 LYS A C 1
ATOM 1848 O O . LYS A 1 224 ? 3.543 3.730 23.360 1.00 91.31 224 LYS A O 1
ATOM 1853 N N . GLU A 1 225 ? 5.671 3.825 24.051 1.00 90.31 225 GLU A N 1
ATOM 1854 C CA . GLU A 1 225 ? 5.915 2.393 23.864 1.00 90.31 225 GLU A CA 1
ATOM 1855 C C . GLU A 1 225 ? 5.064 1.569 24.839 1.00 90.31 225 GLU A C 1
ATOM 1857 O O . GLU A 1 225 ? 5.058 1.832 26.044 1.00 90.31 225 GLU A O 1
ATOM 1862 N N . ILE A 1 226 ? 4.360 0.569 24.310 1.00 87.69 226 ILE A N 1
ATOM 1863 C CA . ILE A 1 226 ? 3.475 -0.307 25.076 1.00 87.69 226 ILE A CA 1
ATOM 1864 C C . ILE A 1 226 ? 3.904 -1.751 24.851 1.00 87.69 226 ILE A C 1
ATOM 1866 O O . ILE A 1 226 ? 4.012 -2.207 23.714 1.00 87.69 226 ILE A O 1
ATOM 1870 N N . VAL A 1 227 ? 4.212 -2.464 25.932 1.00 85.88 227 VAL A N 1
ATOM 1871 C CA . VAL A 1 227 ? 4.621 -3.876 25.894 1.00 85.88 227 VAL A CA 1
ATOM 1872 C C . VAL A 1 227 ? 5.721 -4.205 24.852 1.00 85.88 227 VAL A C 1
ATOM 1874 O O . VAL A 1 227 ? 5.694 -5.235 24.179 1.00 85.88 227 VAL A O 1
ATOM 1877 N N . GLY A 1 228 ? 6.706 -3.313 24.693 1.00 85.81 228 GLY A N 1
ATOM 1878 C CA . GLY A 1 228 ? 7.807 -3.469 23.726 1.00 85.81 228 GLY A CA 1
ATOM 1879 C C . GLY A 1 228 ? 7.464 -3.074 22.282 1.00 85.81 228 GLY A C 1
ATOM 1880 O O . GLY A 1 228 ? 8.278 -3.243 21.371 1.00 85.81 228 GLY A O 1
ATOM 1881 N N . MET A 1 229 ? 6.256 -2.564 22.037 1.00 88.62 229 MET A N 1
ATOM 1882 C CA . MET A 1 229 ? 5.786 -2.126 20.726 1.00 88.62 229 MET A CA 1
ATOM 1883 C C . MET A 1 229 ? 5.768 -0.603 20.631 1.00 88.62 229 MET A C 1
ATOM 1885 O O . MET A 1 229 ? 5.205 0.085 21.476 1.00 88.62 229 MET A O 1
ATOM 1889 N N . LYS A 1 230 ? 6.329 -0.072 19.540 1.00 94.25 230 LYS A N 1
ATOM 1890 C CA . LYS A 1 230 ? 6.270 1.363 19.184 1.00 94.25 230 LYS A CA 1
ATOM 1891 C C . LYS A 1 230 ? 5.232 1.681 18.113 1.00 94.25 230 LYS A C 1
ATOM 1893 O O . LYS A 1 230 ? 4.981 2.843 17.810 1.00 94.25 230 LYS A O 1
ATOM 1898 N N . LYS A 1 231 ? 4.705 0.648 17.459 1.00 95.25 231 LYS A N 1
ATOM 1899 C CA . LYS A 1 231 ? 3.775 0.772 16.343 1.00 95.25 231 LYS A CA 1
ATOM 1900 C C . LYS A 1 231 ? 2.998 -0.514 16.136 1.00 95.25 231 LYS A C 1
ATOM 1902 O O . LYS A 1 231 ? 3.470 -1.596 16.487 1.00 95.25 231 LYS A O 1
ATOM 1907 N N . ILE A 1 232 ? 1.853 -0.397 15.481 1.00 95.56 232 ILE A N 1
ATOM 1908 C CA . ILE A 1 232 ? 1.004 -1.522 15.109 1.00 95.56 232 ILE A CA 1
ATOM 1909 C C . ILE A 1 232 ? 0.479 -1.351 13.688 1.00 95.56 232 ILE A C 1
ATOM 1911 O O . ILE A 1 232 ? 0.183 -0.246 13.249 1.00 95.56 232 ILE A O 1
ATOM 1915 N N . ASN A 1 233 ? 0.362 -2.466 12.969 1.00 96.06 233 ASN A N 1
ATOM 1916 C CA . ASN A 1 233 ? -0.350 -2.526 11.698 1.00 96.06 233 ASN A CA 1
ATOM 1917 C C . ASN A 1 233 ? -1.768 -3.033 11.953 1.00 96.06 233 ASN A C 1
ATOM 1919 O O . ASN A 1 233 ? -1.932 -4.150 12.455 1.00 96.06 233 ASN A O 1
ATOM 1923 N N . VAL A 1 234 ? -2.767 -2.230 11.598 1.00 95.12 234 VAL A N 1
ATOM 1924 C CA . VAL A 1 234 ? -4.190 -2.575 11.698 1.00 95.12 234 VAL A CA 1
ATOM 1925 C C . VAL A 1 234 ? -4.738 -2.781 10.294 1.00 95.12 234 VAL A C 1
ATOM 1927 O O . VAL A 1 234 ? -4.485 -1.964 9.408 1.00 95.12 234 VAL A O 1
ATOM 1930 N N . SER A 1 235 ? -5.465 -3.879 10.071 1.00 92.62 235 SER A N 1
ATOM 1931 C CA . SER A 1 235 ? -6.127 -4.113 8.782 1.00 92.62 235 SER A CA 1
ATOM 1932 C C . SER A 1 235 ? -7.136 -3.005 8.514 1.00 92.62 235 SER A C 1
ATOM 1934 O O . SER A 1 235 ? -7.951 -2.691 9.381 1.00 92.62 235 SER A O 1
ATOM 1936 N N . PHE A 1 236 ? -7.108 -2.447 7.305 1.00 87.62 236 PHE A N 1
ATOM 1937 C CA . PHE A 1 236 ? -8.047 -1.406 6.905 1.00 87.62 236 PHE A CA 1
ATOM 1938 C C . PHE A 1 236 ? -9.494 -1.901 6.965 1.00 87.62 236 PHE A C 1
ATOM 1940 O O . PHE A 1 236 ? -10.372 -1.138 7.336 1.00 87.62 236 PHE A O 1
ATOM 1947 N N . GLU A 1 237 ? -9.741 -3.185 6.693 1.00 87.06 237 GLU A N 1
ATOM 1948 C CA . GLU A 1 237 ? -11.077 -3.791 6.774 1.00 87.06 237 GLU A CA 1
ATOM 1949 C C . GLU A 1 237 ? -11.685 -3.693 8.177 1.00 87.06 237 GLU A C 1
ATOM 1951 O O . GLU A 1 237 ? -12.878 -3.436 8.308 1.00 87.06 237 GLU A O 1
ATOM 1956 N N . LYS A 1 238 ? -10.864 -3.843 9.229 1.00 90.88 238 LYS A N 1
ATOM 1957 C CA . LYS A 1 238 ? -11.329 -3.762 10.623 1.00 90.88 238 LYS A CA 1
ATOM 1958 C C . LYS A 1 238 ? -11.752 -2.348 11.014 1.00 90.88 238 LYS A C 1
ATOM 1960 O O . LYS A 1 238 ? -12.651 -2.183 11.827 1.00 90.88 238 LYS A O 1
ATOM 1965 N N . ILE A 1 239 ? -11.086 -1.343 10.452 1.00 92.12 239 ILE A N 1
ATOM 1966 C CA . ILE A 1 239 ? -11.285 0.066 10.815 1.00 92.12 239 ILE A CA 1
ATOM 1967 C C . ILE A 1 239 ? -12.087 0.849 9.774 1.00 92.12 239 ILE A C 1
ATOM 1969 O O . ILE A 1 239 ? -12.428 1.998 10.019 1.00 92.12 239 ILE A O 1
ATOM 1973 N N . PHE A 1 240 ? -12.430 0.233 8.639 1.00 88.69 240 PHE A N 1
ATOM 1974 C CA . PHE A 1 240 ? -13.174 0.853 7.541 1.00 88.69 240 PHE A CA 1
ATOM 1975 C C . PHE A 1 240 ? -14.454 1.581 7.983 1.00 88.69 240 PHE A C 1
ATOM 1977 O O . PHE A 1 240 ? -14.656 2.698 7.508 1.00 88.69 240 PHE A O 1
ATOM 1984 N N . PRO A 1 241 ? -15.296 1.027 8.885 1.00 89.75 241 PRO A N 1
ATOM 1985 C CA . PRO A 1 241 ? -16.515 1.710 9.323 1.00 89.75 241 PRO A CA 1
ATOM 1986 C C . PRO A 1 241 ? -16.265 3.033 10.059 1.00 89.75 241 PRO A C 1
ATOM 1988 O O . PRO A 1 241 ? -17.160 3.866 10.097 1.00 89.75 241 PRO A O 1
ATOM 1991 N N . PHE A 1 242 ? -15.064 3.215 10.612 1.00 92.19 242 PHE A N 1
ATOM 1992 C CA . PHE A 1 242 ? -14.673 4.349 11.458 1.00 92.19 242 PHE A CA 1
ATOM 1993 C C . PHE A 1 242 ? -13.735 5.324 10.732 1.00 92.19 242 PHE A C 1
ATOM 1995 O O . PHE A 1 242 ? -13.062 6.146 11.350 1.00 92.19 242 PHE A O 1
ATOM 2002 N N . ILE A 1 243 ? -13.602 5.185 9.411 1.00 90.19 243 ILE A N 1
ATOM 2003 C CA . ILE A 1 243 ? -12.736 6.027 8.588 1.00 90.19 243 ILE A CA 1
ATOM 2004 C C . ILE A 1 243 ? -13.594 6.907 7.694 1.00 90.19 243 ILE A C 1
ATOM 2006 O O . ILE A 1 243 ? -14.617 6.476 7.163 1.00 90.19 243 ILE A O 1
ATOM 2010 N N . ASN A 1 244 ? -13.137 8.138 7.475 1.00 87.38 244 ASN A N 1
ATOM 2011 C CA . ASN A 1 244 ? -13.762 9.075 6.560 1.00 87.38 244 ASN A CA 1
ATOM 2012 C C . ASN A 1 244 ? -13.958 8.418 5.174 1.00 87.38 244 ASN A C 1
ATOM 2014 O O . ASN A 1 244 ? -12.969 8.068 4.513 1.00 87.38 244 ASN A O 1
ATOM 2018 N N . PRO A 1 245 ? -15.210 8.275 4.697 1.00 81.31 245 PRO A N 1
ATOM 2019 C CA . PRO A 1 245 ? -15.511 7.602 3.436 1.00 81.31 245 PRO A CA 1
ATOM 2020 C C . PRO A 1 245 ? -14.793 8.202 2.227 1.00 81.31 245 PRO A C 1
ATOM 2022 O O . PRO A 1 245 ? -14.475 7.481 1.283 1.00 81.31 245 PRO A O 1
ATOM 2025 N N . GLU A 1 246 ? -14.475 9.497 2.254 1.00 76.19 246 GLU A N 1
ATOM 2026 C CA . GLU A 1 246 ? -13.735 10.156 1.176 1.00 76.19 246 GLU A CA 1
ATOM 2027 C C . GLU A 1 246 ? -12.288 9.667 1.059 1.00 76.19 246 GLU A C 1
ATOM 2029 O O . GLU A 1 246 ? -11.715 9.721 -0.027 1.00 76.19 246 GLU A O 1
ATOM 2034 N N . ILE A 1 247 ? -11.712 9.164 2.156 1.00 78.69 247 ILE A N 1
ATOM 2035 C CA . ILE A 1 247 ? -10.388 8.523 2.211 1.00 78.69 247 ILE A CA 1
ATOM 2036 C C . ILE A 1 247 ? -10.497 7.037 1.836 1.00 78.69 247 ILE A C 1
ATOM 2038 O O . ILE A 1 247 ? -9.554 6.433 1.319 1.00 78.69 247 ILE A O 1
ATOM 2042 N N . ALA A 1 248 ? -11.665 6.443 2.073 1.00 69.12 248 ALA A N 1
ATOM 2043 C CA . ALA A 1 248 ? -11.949 5.039 1.820 1.00 69.12 248 ALA A CA 1
ATOM 2044 C C . ALA A 1 248 ? -12.378 4.740 0.365 1.00 69.12 248 ALA A C 1
ATOM 2046 O O . ALA A 1 248 ? -12.331 3.586 -0.057 1.00 69.12 248 ALA A O 1
ATOM 2047 N N . TYR A 1 249 ? -12.755 5.769 -0.405 1.00 54.88 249 TYR A N 1
ATOM 2048 C CA . TYR A 1 249 ? -13.435 5.670 -1.707 1.00 54.88 249 TYR A CA 1
ATOM 2049 C C . TYR A 1 249 ? -12.644 4.976 -2.832 1.00 54.88 249 TYR A C 1
ATOM 2051 O O . TYR A 1 249 ? -13.246 4.434 -3.751 1.00 54.88 249 TYR A O 1
ATOM 2059 N N . ASP A 1 250 ? -11.310 4.966 -2.779 1.00 56.50 250 ASP A N 1
ATOM 2060 C CA . ASP A 1 250 ? -10.457 4.433 -3.861 1.00 56.50 250 ASP A CA 1
ATOM 2061 C C . ASP A 1 250 ? -9.776 3.104 -3.502 1.00 56.50 250 ASP A C 1
ATOM 2063 O O . ASP A 1 250 ? -8.707 2.737 -4.011 1.00 56.50 250 ASP A O 1
ATOM 2067 N N . ARG A 1 251 ? -10.373 2.385 -2.556 1.00 61.25 251 ARG A N 1
ATOM 2068 C CA . ARG A 1 251 ? -9.920 1.052 -2.203 1.00 61.25 251 ARG A CA 1
ATOM 2069 C C . ARG A 1 251 ? -10.899 0.048 -2.763 1.00 61.25 251 ARG A C 1
ATOM 2071 O O . ARG A 1 251 ? -12.088 0.097 -2.468 1.00 61.25 251 ARG A O 1
ATOM 2078 N N . ASP A 1 252 ? -10.340 -0.900 -3.500 1.00 51.66 252 ASP A N 1
ATOM 2079 C CA . ASP A 1 252 ? -10.950 -2.163 -3.910 1.00 51.66 252 ASP A CA 1
ATOM 2080 C C . ASP A 1 252 ? -11.196 -3.056 -2.673 1.00 51.66 252 ASP A C 1
ATOM 2082 O O . ASP A 1 252 ? -10.911 -4.251 -2.661 1.00 51.66 252 ASP A O 1
ATOM 2086 N N . VAL A 1 253 ? -11.655 -2.461 -1.558 1.00 51.09 253 VAL A N 1
ATOM 2087 C CA . VAL A 1 253 ? -12.299 -3.211 -0.487 1.00 51.09 253 VAL A CA 1
ATOM 2088 C C . VAL A 1 253 ? -13.471 -3.820 -1.204 1.00 51.09 253 VAL A C 1
ATOM 2090 O O . VAL A 1 253 ? -14.320 -3.072 -1.695 1.00 51.09 253 VAL A O 1
ATOM 2093 N N . SER A 1 254 ? -13.472 -5.143 -1.342 1.00 44.62 254 SER A N 1
ATOM 2094 C CA . SER A 1 254 ? -14.583 -5.845 -1.946 1.00 44.62 254 SER A CA 1
ATOM 2095 C C . SER A 1 254 ? -15.823 -5.427 -1.166 1.00 44.62 254 SER A C 1
ATOM 2097 O O . SER A 1 254 ? -16.124 -5.970 -0.100 1.00 44.62 254 SER A O 1
ATOM 2099 N N . LYS A 1 255 ? -16.549 -4.422 -1.666 1.00 50.25 255 LYS A N 1
ATOM 2100 C CA . LYS A 1 255 ? -17.948 -4.258 -1.346 1.00 50.25 255 LYS A CA 1
ATOM 2101 C C . LYS A 1 255 ? -18.485 -5.598 -1.776 1.00 50.25 255 LYS A C 1
ATOM 2103 O O . LYS A 1 255 ? -18.520 -5.890 -2.968 1.00 50.25 255 LYS A O 1
ATOM 2108 N N . LYS A 1 256 ? -18.784 -6.459 -0.807 1.00 51.66 256 LYS A N 1
ATOM 2109 C CA . LYS A 1 256 ? -19.604 -7.631 -1.053 1.00 51.66 256 LYS A CA 1
ATOM 2110 C C . LYS A 1 256 ? -20.896 -7.020 -1.569 1.00 51.66 256 LYS A C 1
ATOM 2112 O O . LYS A 1 256 ? -21.675 -6.489 -0.780 1.00 51.66 256 LYS A O 1
ATOM 2117 N N . GLU A 1 257 ? -20.998 -6.885 -2.889 1.00 56.44 257 GLU A N 1
ATOM 2118 C CA . GLU A 1 257 ? -22.085 -6.147 -3.498 1.00 56.44 257 GLU A CA 1
ATOM 2119 C C . GLU A 1 257 ? -23.336 -6.928 -3.141 1.00 56.44 257 GLU A C 1
ATOM 2121 O O . GLU A 1 257 ? -23.551 -8.055 -3.584 1.00 56.44 257 GLU A O 1
ATOM 2126 N N . ILE A 1 258 ? -24.125 -6.343 -2.248 1.00 71.88 258 ILE A N 1
ATOM 2127 C CA . ILE A 1 258 ? -25.493 -6.771 -2.037 1.00 71.88 258 ILE A CA 1
ATOM 2128 C C . ILE A 1 258 ? -26.186 -6.683 -3.393 1.00 71.88 258 ILE A C 1
ATOM 2130 O O . ILE A 1 258 ? -26.074 -5.677 -4.097 1.00 71.88 258 ILE A O 1
ATOM 2134 N N . ASP A 1 259 ? -26.850 -7.766 -3.784 1.00 81.12 259 ASP A N 1
ATOM 2135 C CA . ASP A 1 259 ? -27.524 -7.849 -5.071 1.00 81.12 259 ASP A CA 1
ATOM 2136 C C . ASP A 1 259 ? -28.618 -6.779 -5.133 1.00 81.12 259 ASP A C 1
ATOM 2138 O O . ASP A 1 259 ? -29.689 -6.932 -4.552 1.00 81.12 259 ASP A O 1
ATOM 2142 N N . LYS A 1 260 ? -28.361 -5.688 -5.860 1.00 81.88 260 LYS A N 1
ATOM 2143 C CA . LYS A 1 260 ? -29.265 -4.531 -5.953 1.00 81.88 260 LYS A CA 1
ATOM 2144 C C . LYS A 1 260 ? -30.645 -4.875 -6.528 1.00 81.88 260 LYS A C 1
ATOM 2146 O O . LYS A 1 260 ? -31.551 -4.051 -6.436 1.00 81.88 260 LYS A O 1
ATOM 2151 N N . LYS A 1 261 ? -30.829 -6.062 -7.122 1.00 88.81 261 LYS A N 1
ATOM 2152 C CA . LYS A 1 261 ? -32.134 -6.546 -7.602 1.00 88.81 261 LYS A CA 1
ATOM 2153 C C . LYS A 1 261 ? -32.991 -7.141 -6.486 1.00 88.81 261 LYS A C 1
ATOM 2155 O O . LYS A 1 261 ? -34.196 -7.309 -6.670 1.00 88.81 261 LYS A O 1
ATOM 2160 N N . ARG A 1 262 ? -32.403 -7.461 -5.333 1.00 86.88 262 ARG A N 1
ATOM 2161 C CA . ARG A 1 262 ? -33.110 -7.992 -4.166 1.00 86.88 262 ARG A CA 1
ATOM 2162 C C . ARG A 1 262 ? -33.420 -6.868 -3.184 1.00 86.88 262 ARG A C 1
ATOM 2164 O O . ARG A 1 262 ? -32.622 -5.962 -2.964 1.00 86.88 262 ARG A O 1
ATOM 2171 N N . LYS A 1 263 ? -34.605 -6.937 -2.578 1.00 88.25 263 LYS A N 1
ATOM 2172 C CA . LYS A 1 263 ? -34.991 -6.052 -1.47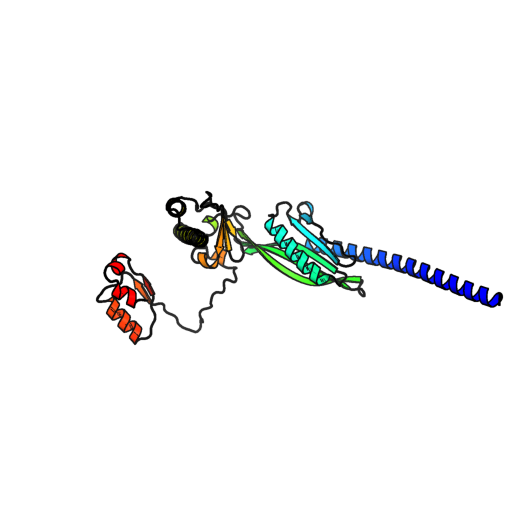6 1.00 88.25 263 LYS A CA 1
ATOM 2173 C C . LYS A 1 263 ? -34.479 -6.651 -0.172 1.00 88.25 263 LYS A C 1
ATOM 2175 O O . LYS A 1 263 ? -34.750 -7.817 0.108 1.00 88.25 263 LYS A O 1
ATOM 2180 N N . TYR A 1 264 ? -33.761 -5.852 0.605 1.00 86.81 264 TYR A N 1
ATOM 2181 C CA . TYR A 1 264 ? -33.236 -6.237 1.910 1.00 86.81 264 TYR A CA 1
ATOM 2182 C C . TYR A 1 264 ? -33.825 -5.331 2.986 1.00 86.81 264 TYR A C 1
ATOM 2184 O O . TYR A 1 264 ? -33.977 -4.130 2.774 1.00 86.81 264 TYR A O 1
ATOM 2192 N N . VAL A 1 265 ? -34.128 -5.914 4.141 1.00 90.75 265 VAL A N 1
ATOM 2193 C CA . VAL A 1 265 ? -34.437 -5.201 5.381 1.00 90.75 265 VAL A CA 1
ATOM 2194 C C . VAL A 1 265 ? -33.688 -5.906 6.507 1.00 90.75 265 VAL A C 1
ATOM 2196 O O . VAL A 1 265 ? -33.639 -7.136 6.530 1.00 90.75 265 VAL A O 1
ATOM 2199 N N . ALA A 1 266 ? -33.068 -5.140 7.400 1.00 92.81 266 ALA A N 1
ATOM 2200 C CA . ALA A 1 266 ? -32.473 -5.661 8.623 1.00 92.81 266 ALA A CA 1
ATOM 2201 C C . ALA A 1 266 ? -33.405 -5.309 9.783 1.00 92.81 266 ALA A C 1
ATOM 2203 O O . ALA A 1 266 ? -33.726 -4.139 9.976 1.00 92.81 266 ALA A O 1
ATOM 2204 N N . LEU A 1 267 ? -33.866 -6.324 10.514 1.00 95.50 267 LEU A N 1
ATOM 2205 C CA . LEU A 1 267 ? -34.639 -6.132 11.737 1.00 95.50 267 LEU A CA 1
ATOM 2206 C C . LEU A 1 267 ? -33.668 -6.087 12.915 1.00 95.50 267 LEU A C 1
ATOM 2208 O O . LEU A 1 267 ? -32.879 -7.020 13.091 1.00 95.50 267 LEU A O 1
ATOM 2212 N N . THR A 1 268 ? -33.728 -5.012 13.693 1.00 94.62 268 THR A N 1
ATOM 2213 C CA . THR A 1 268 ? -32.911 -4.814 14.891 1.00 94.62 268 THR A CA 1
ATOM 2214 C C . THR A 1 268 ? -33.815 -4.594 16.099 1.00 94.62 268 THR A C 1
ATOM 2216 O O . THR A 1 268 ? -34.840 -3.922 15.981 1.00 94.62 268 THR A O 1
ATOM 2219 N N . PHE A 1 269 ? -33.457 -5.180 17.239 1.00 95.44 269 PHE A N 1
ATOM 2220 C CA . PHE A 1 269 ? -34.198 -5.050 18.493 1.00 95.44 269 PHE A CA 1
ATOM 2221 C C . PHE A 1 269 ? -33.247 -4.675 19.628 1.00 95.44 269 PHE A C 1
ATOM 2223 O O . PHE A 1 269 ? -32.249 -5.366 19.837 1.00 95.44 269 PHE A O 1
ATOM 2230 N N . ASP A 1 270 ? -33.593 -3.625 20.368 1.00 92.94 270 ASP A N 1
ATOM 2231 C CA . ASP A 1 270 ? -32.758 -3.045 21.422 1.00 92.94 270 ASP A CA 1
ATOM 2232 C C . ASP A 1 270 ? -33.320 -3.398 22.819 1.00 92.94 270 ASP A C 1
ATOM 2234 O O . ASP A 1 270 ? -34.409 -3.967 22.945 1.00 92.94 270 ASP A O 1
ATOM 2238 N N . ASP A 1 271 ? -32.571 -3.079 23.876 1.00 90.38 271 ASP A N 1
ATOM 2239 C CA . ASP A 1 271 ? -32.983 -3.086 25.295 1.00 90.38 271 ASP A CA 1
ATOM 2240 C C . ASP A 1 271 ? -33.286 -4.450 25.960 1.00 90.38 271 ASP A C 1
ATOM 2242 O O . ASP A 1 271 ? -33.519 -4.512 27.171 1.00 90.38 271 ASP A O 1
ATOM 2246 N N . GLY A 1 272 ? -33.257 -5.559 25.216 1.00 89.25 272 GLY A N 1
ATOM 2247 C CA . GLY A 1 272 ? -33.447 -6.922 25.743 1.00 89.25 272 GLY A CA 1
ATOM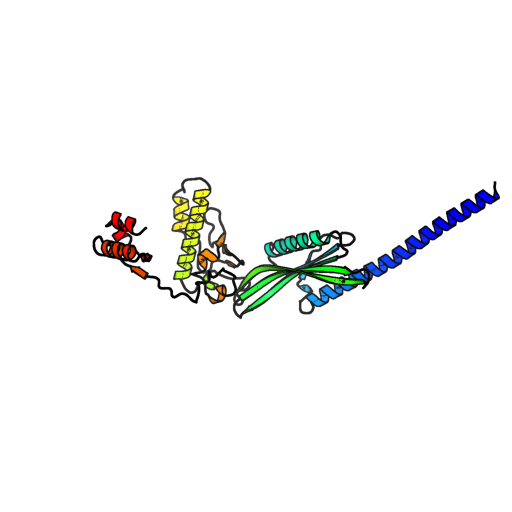 2248 C C . GLY A 1 272 ? -32.197 -7.544 26.400 1.00 89.25 272 GLY A C 1
ATOM 2249 O O . GLY A 1 272 ? -31.167 -6.876 26.523 1.00 89.25 272 GLY A O 1
ATOM 2250 N N . PRO A 1 273 ? -32.241 -8.841 26.781 1.00 91.50 273 PRO A N 1
ATOM 2251 C CA . PRO A 1 273 ? -33.388 -9.756 26.718 1.00 91.50 273 PRO A CA 1
ATOM 2252 C C . PRO A 1 273 ? -34.379 -9.590 27.881 1.00 91.50 273 PRO A C 1
ATOM 2254 O O . PRO A 1 273 ? -34.002 -9.340 29.023 1.00 91.50 273 PRO A O 1
ATOM 2257 N N . ASN A 1 274 ? -35.664 -9.788 27.589 1.00 92.88 274 ASN A N 1
ATOM 2258 C CA . ASN A 1 274 ? -36.756 -9.858 28.554 1.00 92.88 274 ASN A CA 1
ATOM 2259 C C . ASN A 1 274 ? -37.395 -11.258 28.523 1.00 92.88 274 ASN A C 1
ATOM 2261 O O . ASN A 1 274 ? -37.689 -11.790 27.451 1.00 92.88 274 ASN A O 1
ATOM 2265 N N . ASP A 1 275 ? -37.655 -11.820 29.700 1.00 91.06 275 ASP A N 1
ATOM 2266 C CA . ASP A 1 275 ? -38.228 -13.156 29.921 1.00 91.06 275 ASP A CA 1
ATOM 2267 C C . ASP A 1 275 ? -39.624 -13.387 29.326 1.00 91.06 275 ASP A C 1
ATOM 2269 O O . ASP A 1 275 ? -40.055 -14.530 29.200 1.00 91.06 275 ASP A O 1
ATOM 2273 N N . THR A 1 276 ? -40.334 -12.338 28.908 1.00 91.88 276 THR A N 1
ATOM 2274 C CA . THR A 1 276 ? -41.661 -12.466 28.293 1.00 91.88 276 THR A CA 1
ATOM 2275 C C . THR A 1 276 ? -41.695 -12.024 26.835 1.00 91.88 276 THR A C 1
ATOM 2277 O O . THR A 1 276 ? -42.183 -12.764 25.977 1.00 91.88 276 THR A O 1
ATOM 2280 N N . SER A 1 277 ? -41.209 -10.823 26.518 1.00 94.25 277 SER A N 1
ATOM 2281 C CA . SER A 1 277 ? -41.337 -10.259 25.171 1.00 94.25 277 SER A CA 1
ATOM 2282 C C . SER A 1 277 ? -40.303 -10.828 24.203 1.00 94.25 277 SER A C 1
ATOM 2284 O O . SER A 1 277 ? -40.652 -11.123 23.058 1.00 94.25 277 SER A O 1
ATOM 2286 N N . THR A 1 278 ? -39.063 -11.052 24.652 1.00 95.56 278 THR A N 1
ATOM 2287 C CA . THR A 1 278 ? -37.996 -11.586 23.794 1.00 95.56 278 THR A CA 1
ATOM 2288 C C . THR A 1 278 ? -38.286 -13.024 23.385 1.00 95.56 278 THR A C 1
ATOM 2290 O O . THR A 1 278 ? -38.139 -13.339 22.211 1.00 95.56 278 THR A O 1
ATOM 2293 N N . ILE A 1 279 ? -38.798 -13.868 24.289 1.00 95.56 279 ILE A N 1
ATOM 2294 C CA . ILE A 1 279 ? -39.165 -15.257 23.958 1.00 95.56 279 ILE A CA 1
ATOM 2295 C C . ILE A 1 279 ? -40.223 -15.290 22.847 1.00 95.56 279 ILE A C 1
ATOM 2297 O O . ILE A 1 279 ? -40.019 -15.917 21.809 1.00 95.56 279 ILE A O 1
ATOM 2301 N N . LYS A 1 280 ? -41.316 -14.532 23.006 1.00 96.19 280 LYS A N 1
ATOM 2302 C CA . LYS A 1 280 ? -42.384 -14.449 21.992 1.00 96.19 280 LYS A CA 1
ATOM 2303 C C . LYS A 1 280 ? -41.871 -13.931 20.648 1.00 96.19 280 LYS A C 1
ATOM 2305 O O . LYS A 1 280 ? -42.305 -14.387 19.590 1.00 96.19 280 LYS A O 1
ATOM 2310 N N . LEU A 1 281 ? -40.948 -12.971 20.681 1.00 96.25 281 LEU A N 1
ATOM 2311 C CA . LEU A 1 281 ? -40.320 -12.441 19.478 1.00 96.25 281 LEU A CA 1
ATOM 2312 C C . LEU A 1 281 ? -39.442 -13.494 18.785 1.00 96.25 281 LEU A C 1
ATOM 2314 O O . LEU A 1 281 ? -39.553 -13.659 17.570 1.00 96.25 281 LEU A O 1
ATOM 2318 N N . LEU A 1 282 ? -38.617 -14.231 19.534 1.00 96.19 282 LEU A N 1
ATOM 2319 C CA . LEU A 1 282 ? -37.769 -15.305 19.006 1.00 96.19 282 LEU A CA 1
ATOM 2320 C C . LEU A 1 282 ? -38.604 -16.427 18.382 1.00 96.19 282 LEU A C 1
ATOM 2322 O O . LEU A 1 282 ? -38.313 -16.861 17.266 1.00 96.19 282 LEU A O 1
ATOM 2326 N N . GLU A 1 283 ? -39.687 -16.843 19.042 1.00 96.31 283 GLU A N 1
ATOM 2327 C CA . GLU A 1 283 ? -40.639 -17.816 18.497 1.00 96.31 283 GLU A CA 1
ATOM 2328 C C . GLU A 1 283 ? -41.226 -17.341 17.166 1.00 96.31 283 GLU A C 1
ATOM 2330 O O . GLU A 1 283 ? -41.278 -18.105 16.196 1.00 96.31 283 GLU A O 1
ATOM 2335 N N . LYS A 1 284 ? -41.615 -16.062 17.082 1.00 97.31 284 LYS A N 1
ATOM 2336 C CA . LYS A 1 284 ? -42.184 -15.500 15.856 1.00 97.31 284 LYS A CA 1
ATOM 2337 C C . LYS A 1 284 ? -41.153 -15.407 14.732 1.00 97.31 284 LYS A C 1
ATOM 2339 O O . LYS A 1 284 ? -41.452 -15.822 13.615 1.00 97.31 284 LYS A O 1
ATOM 2344 N N . LEU A 1 285 ? -39.944 -14.923 15.013 1.00 97.12 285 LEU A N 1
ATOM 2345 C CA . LEU A 1 285 ? -38.851 -14.859 14.034 1.00 97.12 285 LEU A CA 1
ATOM 2346 C C . LEU A 1 285 ? -38.495 -16.253 13.502 1.00 97.12 285 LEU A C 1
ATOM 2348 O O . LEU A 1 285 ? -38.338 -16.434 12.292 1.00 97.12 285 LEU A O 1
ATOM 2352 N N . LYS A 1 286 ? -38.453 -17.257 14.384 1.00 96.06 286 LYS A N 1
ATOM 2353 C CA . LYS A 1 286 ? -38.204 -18.657 14.022 1.00 96.06 286 LYS A CA 1
ATOM 2354 C C . LYS A 1 286 ? -39.319 -19.231 13.149 1.00 96.06 286 LYS A C 1
ATOM 2356 O O . LYS A 1 286 ? -39.018 -19.877 12.146 1.00 96.06 286 LYS A O 1
ATOM 2361 N N . ALA A 1 287 ? -40.583 -18.969 13.486 1.00 97.56 287 ALA A N 1
ATOM 2362 C CA . ALA A 1 287 ? -41.735 -19.401 12.694 1.00 97.56 287 ALA A CA 1
ATOM 2363 C C . ALA A 1 287 ? -41.720 -18.804 11.275 1.00 97.56 287 ALA A C 1
ATOM 2365 O O . ALA A 1 287 ? -41.961 -19.518 10.303 1.00 97.56 287 ALA A O 1
ATOM 2366 N N . GLU A 1 288 ? -41.359 -17.525 11.148 1.00 97.00 288 GLU A N 1
ATOM 2367 C CA . GLU A 1 288 ? -41.234 -16.829 9.857 1.00 97.00 288 GLU A CA 1
ATOM 2368 C C . GLU A 1 288 ? -39.908 -17.130 9.131 1.00 97.00 288 GLU A C 1
ATOM 2370 O O . GLU A 1 288 ? -39.703 -16.697 7.998 1.00 97.00 288 GLU A O 1
ATOM 2375 N N . LYS A 1 289 ? -38.996 -17.887 9.760 1.00 95.69 289 LYS A N 1
ATOM 2376 C CA . LYS A 1 289 ? -37.641 -18.188 9.259 1.00 95.69 289 LYS A CA 1
ATOM 2377 C C . LYS A 1 289 ? -36.831 -16.922 8.942 1.00 95.69 289 LYS A C 1
ATOM 2379 O O . LYS A 1 289 ? -36.041 -16.895 7.995 1.00 95.69 289 LYS A O 1
ATOM 2384 N N . VAL A 1 290 ? -37.020 -15.877 9.743 1.00 95.69 290 VAL A N 1
ATOM 2385 C CA . VAL A 1 290 ? -36.344 -14.582 9.617 1.00 95.69 290 VAL A CA 1
ATOM 2386 C C . VAL A 1 290 ? -35.225 -14.487 10.649 1.00 95.69 290 VAL A C 1
ATOM 2388 O O . VAL A 1 290 ? -35.404 -14.844 11.810 1.00 95.69 290 VAL A O 1
ATOM 2391 N N . LYS A 1 291 ? -34.064 -13.980 10.227 1.00 94.25 291 LYS A N 1
ATOM 2392 C CA . LYS A 1 291 ? -32.973 -13.608 11.135 1.00 94.25 291 LYS A CA 1
ATOM 2393 C C . LYS A 1 291 ? -33.085 -12.132 11.509 1.00 94.25 291 LYS A C 1
ATOM 2395 O O . LYS A 1 291 ? -33.466 -11.318 10.668 1.00 94.25 291 LYS A O 1
ATOM 2400 N N . ALA A 1 292 ? -32.711 -11.801 12.738 1.00 96.38 292 ALA A N 1
ATOM 2401 C CA . ALA A 1 292 ? -32.661 -10.438 13.255 1.00 96.38 292 ALA A CA 1
ATOM 2402 C C . ALA A 1 292 ? -31.369 -10.222 14.054 1.00 96.38 292 ALA A C 1
ATOM 2404 O O . ALA A 1 292 ? -30.684 -11.186 14.397 1.00 96.38 292 ALA A O 1
ATOM 2405 N N . THR A 1 293 ? -31.054 -8.963 14.346 1.00 96.06 293 THR A N 1
ATOM 2406 C CA . THR A 1 293 ? -29.935 -8.572 15.212 1.00 96.06 293 THR A CA 1
ATOM 2407 C C . THR A 1 293 ? -30.484 -8.028 16.526 1.00 96.06 293 THR A C 1
ATOM 2409 O O . THR A 1 293 ? -31.409 -7.219 16.515 1.00 96.06 293 THR A O 1
ATOM 2412 N N . PHE A 1 294 ? -29.910 -8.443 17.652 1.00 96.12 294 PHE A N 1
ATOM 2413 C CA . PHE A 1 294 ? -30.316 -7.985 18.980 1.00 96.12 294 PHE A CA 1
ATOM 2414 C C . PHE A 1 294 ? -29.188 -7.177 19.624 1.00 96.12 294 PHE A C 1
ATOM 2416 O O . PHE A 1 294 ? -28.078 -7.686 19.783 1.00 96.12 294 PHE A O 1
ATOM 2423 N N . PHE A 1 295 ? -29.471 -5.933 20.002 1.00 94.50 295 PHE A N 1
ATOM 2424 C CA . PHE A 1 295 ? -28.574 -5.078 20.776 1.00 94.50 295 PHE A CA 1
ATOM 2425 C C . PHE A 1 295 ? -28.997 -5.130 22.245 1.00 94.50 295 PHE A C 1
ATOM 2427 O O . PHE A 1 295 ? -29.876 -4.398 22.694 1.00 94.50 295 PHE A O 1
ATOM 2434 N N . VAL A 1 296 ? -28.404 -6.067 22.982 1.00 94.25 296 VAL A N 1
ATOM 2435 C CA . VAL A 1 296 ? -28.797 -6.381 24.361 1.00 94.25 296 VAL A CA 1
ATOM 2436 C C . VAL A 1 296 ? -28.049 -5.539 25.394 1.00 94.25 296 VAL A C 1
ATOM 2438 O O . VAL A 1 296 ? -26.892 -5.163 25.197 1.00 94.25 296 VAL A O 1
ATOM 2441 N N . LEU A 1 297 ? -28.693 -5.285 26.533 1.00 92.62 297 LEU A N 1
ATOM 2442 C CA . LEU A 1 297 ? -28.066 -4.649 27.691 1.00 92.62 297 LEU A CA 1
ATOM 2443 C C . LEU A 1 297 ? -27.430 -5.714 28.587 1.00 92.62 297 LEU A C 1
ATOM 2445 O O . LEU A 1 297 ? -28.096 -6.676 28.964 1.00 92.62 297 LEU A O 1
ATOM 2449 N N . GLY A 1 298 ? -26.176 -5.510 29.005 1.00 92.19 298 GLY A N 1
ATOM 2450 C CA . GLY A 1 298 ? -25.453 -6.471 29.857 1.00 92.19 298 GLY A CA 1
ATOM 2451 C C . GLY A 1 298 ? -26.226 -6.851 31.126 1.00 92.19 298 GLY A C 1
ATOM 2452 O O . GLY A 1 298 ? -26.447 -8.026 31.386 1.00 92.19 298 GLY A O 1
ATOM 2453 N N . GLN A 1 299 ? -26.787 -5.860 31.825 1.00 93.94 299 GLN A N 1
ATOM 2454 C CA . GLN A 1 299 ? -27.620 -6.089 33.015 1.00 93.94 299 GLN A CA 1
ATOM 2455 C C . GLN A 1 299 ? -28.863 -6.966 32.759 1.00 93.94 299 GLN A C 1
ATOM 2457 O O . GLN A 1 299 ? -29.355 -7.629 33.669 1.00 93.94 299 GLN A O 1
ATOM 2462 N N . MET A 1 300 ? -29.403 -6.958 31.534 1.00 95.75 300 MET A N 1
ATOM 2463 C CA . MET A 1 300 ? -30.559 -7.782 31.168 1.00 95.75 300 MET A CA 1
ATOM 2464 C C . MET A 1 300 ? -30.142 -9.203 30.797 1.00 95.75 300 MET A C 1
ATOM 2466 O O . MET A 1 300 ? -30.907 -10.134 31.040 1.00 95.75 300 MET A O 1
ATOM 2470 N N . VAL A 1 301 ? -28.931 -9.375 30.260 1.00 94.19 301 VAL A N 1
ATOM 2471 C CA . VAL A 1 301 ? -28.312 -10.688 30.041 1.00 94.19 301 VAL A CA 1
ATOM 2472 C C . VAL A 1 301 ? -28.045 -11.368 31.380 1.00 94.19 301 VAL A C 1
ATOM 2474 O O . VAL A 1 301 ? -28.467 -12.505 31.558 1.00 94.19 301 VAL A O 1
ATOM 2477 N N . ASP A 1 302 ? -27.457 -10.656 32.345 1.00 93.88 302 ASP A N 1
ATOM 2478 C CA . ASP A 1 302 ? -27.214 -11.187 33.694 1.00 93.88 302 ASP A CA 1
ATOM 2479 C C . ASP A 1 302 ? -28.518 -11.618 34.381 1.00 93.88 302 ASP A C 1
ATOM 2481 O O . ASP A 1 302 ? -28.563 -12.616 35.099 1.00 93.88 302 ASP A O 1
ATOM 2485 N N . LYS A 1 303 ? -29.603 -10.873 34.137 1.00 95.94 303 LYS A N 1
ATOM 2486 C CA . LYS A 1 303 ? -30.932 -11.172 34.677 1.00 95.94 303 LYS A CA 1
ATOM 2487 C C . LYS A 1 303 ? -31.625 -12.341 33.965 1.00 95.94 303 LYS A C 1
ATOM 2489 O O . LYS A 1 303 ? -32.384 -13.057 34.610 1.00 95.94 303 LYS A O 1
ATOM 2494 N N . ASN A 1 304 ? -31.399 -12.521 32.662 1.00 95.12 304 ASN A N 1
ATOM 2495 C CA . ASN A 1 304 ? -32.086 -13.514 31.827 1.00 95.12 304 ASN A CA 1
ATOM 2496 C C . ASN A 1 304 ? -31.096 -14.320 30.956 1.00 95.12 304 ASN A C 1
ATOM 2498 O O . ASN A 1 304 ? -31.200 -14.287 29.723 1.00 95.12 304 ASN A O 1
ATOM 2502 N N . PRO A 1 305 ? -30.146 -15.058 31.559 1.00 95.50 305 PRO A N 1
ATOM 2503 C CA . PRO A 1 305 ? -29.061 -15.706 30.820 1.00 95.50 305 PRO A CA 1
ATOM 2504 C C . PRO A 1 305 ? -29.569 -16.776 29.845 1.00 95.50 305 PRO A C 1
ATOM 2506 O O . PRO A 1 305 ? -29.099 -16.849 28.714 1.00 95.50 305 PRO A O 1
ATOM 2509 N N . GLU A 1 306 ? -30.596 -17.538 30.230 1.00 96.25 306 GLU A N 1
ATOM 2510 C CA . GLU A 1 306 ? -31.196 -18.573 29.374 1.00 96.25 306 GLU A CA 1
ATOM 2511 C C . GLU A 1 306 ? -31.877 -17.987 28.128 1.00 96.25 306 GLU A C 1
ATOM 2513 O O . GLU A 1 306 ? -31.869 -18.588 27.055 1.00 96.25 306 GLU A O 1
ATOM 2518 N N . VAL A 1 307 ? -32.468 -16.794 28.245 1.00 94.50 307 VAL A N 1
ATOM 2519 C CA . VAL A 1 307 ? -33.095 -16.106 27.107 1.00 94.50 307 VAL A CA 1
ATOM 2520 C C . VAL A 1 307 ? -32.025 -15.507 26.201 1.00 94.50 307 VAL A C 1
ATOM 2522 O O . VAL A 1 307 ? -32.180 -15.527 24.983 1.00 94.50 307 VAL A O 1
ATOM 2525 N N . ALA A 1 308 ? -30.932 -15.003 26.780 1.00 93.94 308 ALA A N 1
ATOM 2526 C CA . ALA A 1 308 ? -29.780 -14.534 26.020 1.00 93.94 308 ALA A CA 1
ATOM 2527 C C . ALA A 1 308 ? -29.152 -15.666 25.190 1.00 93.94 308 ALA A C 1
ATOM 2529 O O . ALA A 1 308 ? -28.820 -15.450 24.028 1.00 93.94 308 ALA A O 1
ATOM 2530 N N . GLU A 1 309 ? -29.047 -16.874 25.749 1.00 94.56 309 GLU A N 1
ATOM 2531 C CA . GLU A 1 309 ? -28.530 -18.046 25.034 1.00 94.56 309 GLU A CA 1
ATOM 2532 C C . GLU A 1 309 ? -29.410 -18.423 23.833 1.00 94.56 309 GLU A C 1
ATOM 2534 O O . GLU A 1 309 ? -28.891 -18.771 22.779 1.00 94.56 309 GLU A O 1
ATOM 2539 N N . GLN A 1 310 ? -30.732 -18.256 23.934 1.00 93.25 310 GLN A N 1
ATOM 2540 C CA . GLN A 1 310 ? -31.659 -18.507 22.821 1.00 93.25 310 GLN A CA 1
ATOM 2541 C C . GLN A 1 310 ? -31.572 -17.486 21.671 1.00 93.25 310 GLN A C 1
ATOM 2543 O O . GLN A 1 310 ? -32.129 -17.738 20.600 1.00 93.25 310 GLN A O 1
ATOM 2548 N N . ILE A 1 311 ? -30.932 -16.329 21.878 1.00 92.25 311 ILE A N 1
ATOM 2549 C CA . ILE A 1 311 ? -30.709 -15.328 20.820 1.00 92.25 311 ILE A CA 1
ATOM 2550 C C . ILE A 1 311 ? -29.599 -15.778 19.849 1.00 92.25 311 ILE A C 1
ATOM 2552 O O . ILE A 1 311 ? -29.620 -15.363 18.685 1.00 92.25 311 ILE A O 1
ATOM 2556 N N . ILE A 1 312 ? -28.640 -16.588 20.316 1.00 85.88 312 ILE A N 1
ATOM 2557 C CA . ILE A 1 312 ? -27.431 -17.016 19.584 1.00 85.88 312 ILE A CA 1
ATOM 2558 C C . ILE A 1 312 ? -27.719 -18.263 18.736 1.00 85.88 312 ILE A C 1
ATOM 2560 O O . ILE A 1 312 ? -27.278 -18.277 17.560 1.00 85.88 312 ILE A O 1
#